Protein AF-A0A919AXB7-F1 (afdb_monomer)

Secondary structure (DSSP, 8-state):
--------S-HHHHHHHHHT-HHHHHHHHHHHHHHHHHHHHHHHHHHTT-HHHHHHHHHHHHHHHHHHHHTTS-HHHHHHHHHHHHHHHHHHGGGG-HHHHHHHHHHHHHHHHHHHHHHHHH-TT-TT-HHHHHT--GGG--HHHHHHHHHHHHHHHHHHHHHHHHHHHHHH-SSGGGTTT--------TTSS----PPPS------------

Nearest PDB structures (foldseek):
  7kyp-assembly4_N  TM=7.351E-01  e=3.161E-06  Streptococcus pneumoniae D39
  7kyo-assembly1_C-2  TM=7.121E-01  e=1.172E-04  Streptococcus pneumoniae D39
  4tx5-assembly1_B  TM=2.664E-01  e=8.560E+00  Homo sapiens
  6ch2-assembly2_E  TM=2.571E-01  e=8.560E+00  Salmonella enterica subsp. enterica serovar Typhimurium str. LT2

Mean predicted aligned error: 15.24 Å

Organism: NCBI:txid33904

pLDDT: mean 71.39, std 18.68, range [32.22, 93.56]

InterPro domains:
  IPR001626 ABC transporter, TroCD-like [PF00950] (20-183)
  IPR001626 ABC transporter, TroCD-like [PTHR30477] (16-183)
  IPR037294 ABC transporter, BtuC-like [SSF81345] (11-183)

Structure (mmCIF, N/CA/C/O backbone):
data_AF-A0A919AXB7-F1
#
_entry.id   AF-A0A919AXB7-F1
#
loop_
_atom_site.group_PDB
_atom_site.id
_atom_site.type_symbol
_atom_site.label_atom_id
_atom_site.label_alt_id
_atom_site.label_comp_id
_atom_site.label_asym_id
_atom_site.label_entity_id
_atom_site.label_seq_id
_atom_site.pdbx_PDB_ins_code
_atom_site.Cartn_x
_atom_site.Cartn_y
_atom_site.Cartn_z
_atom_site.occupancy
_atom_site.B_iso_or_equiv
_atom_site.auth_seq_id
_atom_site.auth_comp_id
_atom_site.auth_asym_id
_atom_site.auth_atom_id
_atom_site.pdbx_PDB_model_num
ATOM 1 N N . MET A 1 1 ? 15.383 4.170 -39.173 1.00 50.41 1 MET A N 1
ATOM 2 C CA . MET A 1 1 ? 14.297 4.962 -39.788 1.00 50.41 1 MET A CA 1
ATOM 3 C C . MET A 1 1 ? 14.432 6.374 -39.239 1.00 50.41 1 MET A C 1
ATOM 5 O O . MET A 1 1 ? 14.688 6.462 -38.042 1.00 50.41 1 MET A O 1
ATOM 9 N N . PRO A 1 2 ? 14.445 7.425 -40.076 1.00 50.22 2 PRO A N 1
ATOM 10 C CA . PRO A 1 2 ? 14.863 8.755 -39.647 1.00 50.22 2 PRO A CA 1
ATOM 11 C C . PRO A 1 2 ? 13.880 9.281 -38.600 1.00 50.22 2 PRO A C 1
ATOM 13 O O . PRO A 1 2 ? 12.673 9.177 -38.780 1.00 50.22 2 PRO A O 1
ATOM 16 N N . ALA A 1 3 ? 14.422 9.747 -37.479 1.00 50.94 3 ALA A N 1
ATOM 17 C CA . ALA A 1 3 ? 13.687 10.398 -36.408 1.00 50.94 3 ALA A CA 1
ATOM 18 C C . ALA A 1 3 ? 13.996 11.892 -36.487 1.00 50.94 3 ALA A C 1
ATOM 20 O O . ALA A 1 3 ? 14.794 12.424 -35.718 1.00 50.94 3 ALA A O 1
ATOM 21 N N . ASP A 1 4 ? 13.427 12.554 -37.482 1.00 57.94 4 ASP A N 1
ATOM 22 C CA . ASP A 1 4 ? 13.224 13.991 -37.451 1.00 57.94 4 ASP A CA 1
ATOM 23 C C . ASP A 1 4 ? 12.024 14.272 -36.528 1.00 57.94 4 ASP A C 1
ATOM 25 O O . ASP A 1 4 ? 10.915 13.820 -36.815 1.00 57.94 4 ASP A O 1
ATOM 29 N N . PRO A 1 5 ? 12.206 14.974 -35.393 1.00 60.84 5 PRO A N 1
ATOM 30 C CA . PRO A 1 5 ? 11.102 15.390 -34.542 1.00 60.84 5 PRO A CA 1
ATOM 31 C C . PRO A 1 5 ? 10.414 16.582 -35.211 1.00 60.84 5 PRO A C 1
ATOM 33 O O . PRO A 1 5 ? 10.565 17.728 -34.789 1.00 60.84 5 PRO A O 1
ATOM 36 N N . HIS A 1 6 ? 9.697 16.337 -36.305 1.00 65.06 6 HIS A N 1
ATOM 37 C CA . HIS A 1 6 ? 8.768 17.321 -36.828 1.00 65.06 6 HIS A CA 1
ATOM 38 C C . HIS A 1 6 ? 7.496 17.234 -35.982 1.00 65.06 6 HIS A C 1
ATOM 40 O O . HIS A 1 6 ? 6.901 16.171 -35.826 1.00 65.06 6 HIS A O 1
ATOM 46 N N . TRP A 1 7 ? 7.103 18.354 -35.379 1.00 62.84 7 TRP A N 1
ATOM 47 C CA . TRP A 1 7 ? 5.844 18.479 -34.652 1.00 62.84 7 TRP A CA 1
ATOM 48 C C . TRP A 1 7 ? 4.699 18.337 -35.660 1.00 62.84 7 TRP A C 1
ATOM 50 O O . TRP A 1 7 ? 4.265 19.305 -36.286 1.00 62.84 7 TRP A O 1
ATOM 60 N N . SER A 1 8 ? 4.291 17.094 -35.910 1.00 67.56 8 SER A N 1
ATOM 61 C CA . SER A 1 8 ? 3.188 16.777 -36.801 1.00 67.56 8 SER A CA 1
ATOM 62 C C . SER A 1 8 ? 1.885 17.014 -36.036 1.00 67.56 8 SER A C 1
ATOM 64 O O . SER A 1 8 ? 1.720 16.563 -34.908 1.00 67.56 8 SER A O 1
ATOM 66 N N . TRP A 1 9 ? 0.920 17.707 -36.638 1.00 70.44 9 TRP A N 1
ATOM 67 C CA . TRP A 1 9 ? -0.430 17.833 -36.068 1.00 70.44 9 TRP A CA 1
ATOM 68 C C . TRP A 1 9 ? -1.242 16.522 -36.166 1.00 70.44 9 TRP A C 1
ATOM 70 O O . TRP A 1 9 ? -2.430 16.494 -35.841 1.00 70.44 9 TRP A O 1
ATOM 80 N N . ASN A 1 10 ? -0.616 15.417 -36.590 1.00 75.25 10 ASN A N 1
ATOM 81 C CA . ASN A 1 10 ? -1.226 14.095 -36.655 1.00 75.25 10 ASN A CA 1
ATOM 82 C C . ASN A 1 10 ? -1.075 13.357 -35.320 1.00 75.25 10 ASN A C 1
ATOM 84 O O . ASN A 1 10 ? -0.341 12.378 -35.204 1.00 75.25 10 ASN A O 1
ATOM 88 N N . LEU A 1 11 ? -1.889 13.767 -34.342 1.00 76.50 11 LEU A N 1
ATOM 89 C CA . LEU A 1 11 ? -2.037 13.105 -33.036 1.00 76.50 1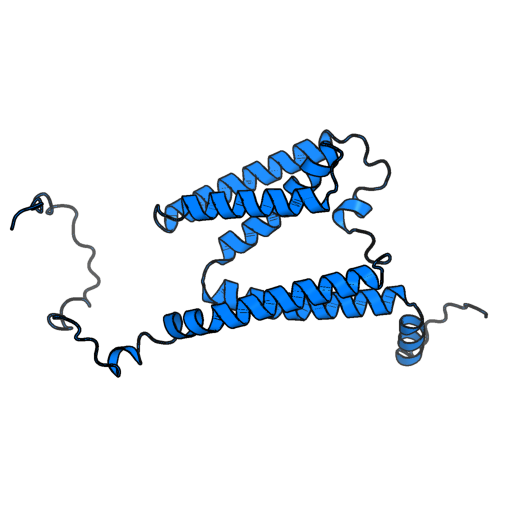1 LEU A CA 1
ATOM 90 C C . LEU A 1 11 ? -2.247 11.584 -33.148 1.00 76.50 11 LEU A C 1
ATOM 92 O O . LEU A 1 11 ? -1.861 10.835 -32.256 1.00 76.50 11 LEU A O 1
ATOM 96 N N . VAL A 1 12 ? -2.862 11.123 -34.241 1.00 79.69 12 VAL A N 1
ATOM 97 C CA . VAL A 1 12 ? -3.112 9.700 -34.504 1.00 79.69 12 VAL A CA 1
ATOM 98 C C . VAL A 1 12 ? -1.813 8.939 -34.786 1.00 79.69 12 VAL A C 1
ATOM 100 O O . VAL A 1 12 ? -1.628 7.850 -34.246 1.00 79.69 12 VAL A O 1
ATOM 103 N N . ALA A 1 13 ? -0.900 9.510 -35.578 1.00 76.12 13 ALA A N 1
ATOM 104 C CA . ALA A 1 13 ? 0.382 8.881 -35.894 1.00 76.12 13 ALA A CA 1
ATOM 105 C C . ALA A 1 13 ? 1.300 8.862 -34.662 1.00 76.12 13 ALA A C 1
ATOM 107 O O . ALA A 1 13 ? 1.888 7.824 -34.351 1.00 76.12 13 ALA A O 1
ATOM 108 N N . ASP A 1 14 ? 1.323 9.961 -33.900 1.00 76.19 14 ASP A N 1
ATOM 109 C CA . ASP A 1 14 ? 2.033 10.035 -32.619 1.00 76.19 14 ASP A CA 1
ATOM 110 C C . ASP A 1 14 ? 1.492 9.007 -31.610 1.00 76.19 14 ASP A C 1
ATOM 112 O O . ASP A 1 14 ? 2.274 8.293 -30.981 1.00 76.19 14 ASP A O 1
ATOM 116 N N . LEU A 1 15 ? 0.164 8.841 -31.506 1.00 78.88 15 LEU A N 1
ATOM 117 C CA . LEU A 1 15 ? -0.464 7.819 -30.653 1.00 78.88 15 LEU A CA 1
ATOM 118 C C . LEU A 1 15 ? -0.132 6.385 -31.090 1.00 78.88 15 LEU A C 1
ATOM 120 O O . LEU A 1 15 ? 0.104 5.525 -30.236 1.00 78.88 15 LEU A O 1
ATOM 124 N N . GLN A 1 16 ? -0.092 6.109 -32.395 1.00 79.81 16 GLN A N 1
ATOM 125 C CA . GLN A 1 16 ? 0.300 4.791 -32.908 1.00 79.81 16 GLN A CA 1
ATOM 126 C C . GLN A 1 16 ? 1.770 4.482 -32.611 1.00 79.81 16 GLN A C 1
ATOM 128 O O . GLN A 1 16 ? 2.096 3.366 -32.197 1.00 79.81 16 GLN A O 1
ATOM 133 N N . GLN A 1 17 ? 2.653 5.470 -32.757 1.00 76.50 17 GLN A N 1
ATOM 134 C CA . GLN A 1 17 ? 4.075 5.323 -32.451 1.00 76.50 17 GLN A CA 1
ATOM 135 C C . GLN A 1 17 ? 4.300 5.121 -30.947 1.00 76.50 17 GLN A C 1
ATOM 137 O O . GLN A 1 17 ? 5.071 4.256 -30.532 1.00 76.50 17 GLN A O 1
ATOM 142 N N . MET A 1 18 ? 3.528 5.827 -30.128 1.00 75.44 18 MET A N 1
ATOM 143 C CA . MET A 1 18 ? 3.436 5.649 -28.685 1.00 75.44 18 MET A CA 1
ATOM 144 C C . MET A 1 18 ? 2.994 4.229 -28.275 1.00 75.44 18 MET A C 1
ATOM 146 O O . MET A 1 18 ? 3.616 3.613 -27.407 1.00 75.44 18 MET A O 1
ATOM 150 N N . TRP A 1 19 ? 1.967 3.668 -28.919 1.00 76.94 19 TRP A N 1
ATOM 151 C CA . TRP A 1 19 ? 1.469 2.311 -28.639 1.00 76.94 19 TRP A CA 1
ATOM 152 C C . TRP A 1 19 ? 2.399 1.181 -29.101 1.00 76.94 19 TRP A C 1
ATOM 154 O O . TRP A 1 19 ? 2.240 0.046 -28.651 1.00 76.94 19 TRP A O 1
ATOM 164 N N . SER A 1 20 ? 3.389 1.468 -29.951 1.00 77.50 20 SER A N 1
ATOM 165 C CA . SER A 1 20 ? 4.382 0.472 -30.379 1.00 77.50 20 SER A CA 1
ATOM 166 C C . SER A 1 20 ? 5.342 0.049 -29.257 1.00 77.50 20 SER A C 1
ATOM 168 O O . SER A 1 20 ? 5.927 -1.035 -29.309 1.00 77.50 20 SER A O 1
ATOM 170 N N . TYR A 1 21 ? 5.477 0.871 -28.211 1.00 79.50 21 TYR A N 1
ATOM 171 C CA . TYR A 1 21 ? 6.363 0.598 -27.087 1.00 79.50 21 TYR A CA 1
ATOM 172 C C . TYR A 1 21 ? 5.693 -0.302 -26.029 1.00 79.50 21 TYR A C 1
ATOM 174 O O . TYR A 1 21 ? 4.736 0.118 -25.368 1.00 79.50 21 TYR A O 1
ATOM 182 N N . PRO A 1 22 ? 6.222 -1.516 -25.767 1.00 77.38 22 PRO A N 1
ATOM 183 C CA . PRO A 1 22 ? 5.580 -2.484 -24.873 1.00 77.38 22 PRO A CA 1
ATOM 184 C C . PRO A 1 22 ? 5.514 -2.013 -23.413 1.00 77.38 22 PRO A C 1
ATOM 186 O O . PRO A 1 22 ? 4.566 -2.348 -22.701 1.00 77.38 22 PRO A O 1
ATOM 189 N N . PHE A 1 23 ? 6.473 -1.195 -22.961 1.00 77.25 23 PHE A N 1
ATOM 190 C CA . PHE A 1 23 ? 6.429 -0.596 -21.624 1.00 77.25 23 PHE A CA 1
ATOM 191 C C . PHE A 1 23 ? 5.218 0.325 -21.452 1.00 77.25 23 PHE A C 1
ATOM 193 O O . PHE A 1 23 ? 4.617 0.362 -20.380 1.00 77.25 23 PHE A O 1
ATOM 200 N N . MET A 1 24 ? 4.820 1.036 -22.512 1.00 82.69 24 MET A N 1
ATOM 201 C CA . MET A 1 24 ? 3.744 2.014 -22.427 1.00 82.69 24 MET A CA 1
ATOM 202 C C . MET A 1 24 ? 2.377 1.342 -22.426 1.00 82.69 24 MET A C 1
ATOM 204 O O . MET A 1 24 ? 1.498 1.725 -21.656 1.00 82.69 24 MET A O 1
ATOM 208 N N . VAL A 1 25 ? 2.232 0.266 -23.202 1.00 83.94 25 VAL A N 1
ATOM 209 C CA . VAL A 1 25 ? 1.047 -0.599 -23.154 1.00 83.94 25 VAL A CA 1
ATOM 210 C C . VAL A 1 25 ? 0.894 -1.226 -21.765 1.00 83.94 25 VAL A C 1
ATOM 212 O O . VAL A 1 25 ? -0.202 -1.223 -21.202 1.00 83.94 25 VAL A O 1
ATOM 215 N N . ASN A 1 26 ? 1.983 -1.720 -21.169 1.00 84.75 26 ASN A N 1
ATOM 216 C CA . ASN A 1 26 ? 1.947 -2.291 -19.819 1.00 84.75 26 ASN A CA 1
ATOM 217 C C . ASN A 1 26 ? 1.582 -1.246 -18.758 1.00 84.75 26 ASN A C 1
ATOM 219 O O . ASN A 1 26 ? 0.741 -1.522 -17.901 1.00 84.75 26 ASN A O 1
ATOM 223 N N . ALA A 1 27 ? 2.153 -0.044 -18.845 1.00 84.44 27 ALA A N 1
ATOM 224 C CA . ALA A 1 27 ? 1.828 1.067 -17.959 1.00 84.44 27 ALA A CA 1
ATOM 225 C C . ALA A 1 27 ? 0.350 1.477 -18.066 1.00 84.44 27 ALA A C 1
ATOM 227 O O . ALA A 1 27 ? -0.316 1.651 -17.045 1.00 84.44 27 ALA A O 1
ATOM 228 N N . PHE A 1 28 ? -0.194 1.556 -19.285 1.00 86.44 28 PHE A N 1
ATOM 229 C CA . PHE A 1 28 ? -1.606 1.875 -19.504 1.00 86.44 28 PHE A CA 1
ATOM 230 C C . PHE A 1 28 ? -2.534 0.794 -18.932 1.00 86.44 28 PHE A C 1
ATOM 232 O O . PHE A 1 28 ? -3.507 1.110 -18.247 1.00 86.44 28 PHE A O 1
ATOM 239 N N . ARG A 1 29 ? -2.207 -0.491 -19.133 1.00 87.19 29 ARG A N 1
ATOM 240 C CA . ARG A 1 29 ? -2.969 -1.617 -18.557 1.00 87.19 29 ARG A CA 1
ATOM 241 C C . ARG A 1 29 ? -2.938 -1.598 -17.029 1.00 87.19 29 ARG A C 1
ATOM 243 O O . ARG A 1 29 ? -3.987 -1.731 -16.405 1.00 87.19 29 ARG A O 1
ATOM 250 N N . ALA A 1 30 ? -1.765 -1.400 -16.429 1.00 87.69 30 ALA A N 1
ATOM 251 C CA . ALA A 1 30 ? -1.627 -1.287 -14.979 1.00 87.69 30 ALA A CA 1
ATOM 252 C C . ALA A 1 30 ? -2.417 -0.087 -14.427 1.00 87.69 30 ALA A C 1
ATOM 254 O O . ALA A 1 30 ? -3.170 -0.236 -13.464 1.00 87.69 30 ALA A O 1
ATOM 255 N N . GLY A 1 31 ? -2.309 1.078 -15.072 1.00 88.12 31 GLY A N 1
ATOM 256 C CA . GLY A 1 31 ? -3.038 2.290 -14.696 1.00 88.12 31 GLY A CA 1
ATOM 257 C C . GLY A 1 31 ? -4.556 2.124 -14.773 1.00 88.12 31 GLY A C 1
ATOM 258 O O . GLY A 1 31 ? -5.254 2.508 -13.837 1.00 88.12 31 GLY A O 1
ATOM 259 N N . ALA A 1 32 ? -5.072 1.484 -15.827 1.00 90.69 32 ALA A N 1
ATOM 260 C CA . ALA A 1 32 ? -6.501 1.206 -15.969 1.00 90.69 32 ALA A CA 1
ATOM 261 C C . ALA A 1 32 ? -7.034 0.313 -14.834 1.00 90.69 32 ALA A C 1
ATOM 263 O O . ALA A 1 32 ? -8.087 0.600 -14.263 1.00 90.69 32 ALA A O 1
ATOM 264 N N . ILE A 1 33 ? -6.285 -0.729 -14.451 1.00 89.94 33 ILE A N 1
ATOM 265 C CA . ILE A 1 33 ? -6.646 -1.606 -13.324 1.00 89.94 33 ILE A CA 1
ATOM 266 C C . ILE A 1 33 ? -6.703 -0.798 -12.020 1.00 89.94 33 ILE A C 1
ATOM 268 O O . ILE A 1 33 ? -7.697 -0.858 -11.294 1.00 89.94 33 ILE A O 1
ATOM 272 N N . VAL A 1 34 ? -5.668 -0.004 -11.732 1.00 90.31 34 VAL A N 1
ATOM 273 C CA . VAL A 1 34 ? -5.597 0.819 -10.512 1.00 90.31 34 VAL A CA 1
ATOM 274 C C . VAL A 1 34 ? -6.692 1.892 -10.487 1.00 90.31 34 VAL A C 1
ATOM 276 O O . VAL A 1 34 ? -7.261 2.158 -9.427 1.00 90.31 34 VAL A O 1
ATOM 279 N N . ALA A 1 35 ? -7.049 2.474 -11.634 1.00 93.19 35 ALA A N 1
ATOM 280 C CA . ALA A 1 35 ? -8.135 3.446 -11.741 1.00 93.19 35 ALA A CA 1
ATOM 281 C C . ALA A 1 35 ? -9.489 2.828 -11.356 1.00 93.19 35 ALA A C 1
ATOM 283 O O . ALA A 1 35 ? -10.216 3.400 -10.546 1.00 93.19 35 ALA A O 1
ATOM 284 N N . VAL A 1 36 ? -9.797 1.624 -11.852 1.00 92.81 36 VAL A N 1
ATOM 285 C CA . VAL A 1 36 ? -11.040 0.916 -11.498 1.00 92.81 36 VAL A CA 1
ATOM 286 C C . VAL A 1 36 ? -11.061 0.551 -10.013 1.00 92.81 36 VAL A C 1
ATOM 288 O O . VAL A 1 36 ? -12.052 0.810 -9.327 1.00 92.81 36 VAL A O 1
ATOM 291 N N . VAL A 1 37 ? -9.964 -0.004 -9.488 1.00 91.25 37 VAL A N 1
ATOM 292 C CA . VAL A 1 37 ? -9.869 -0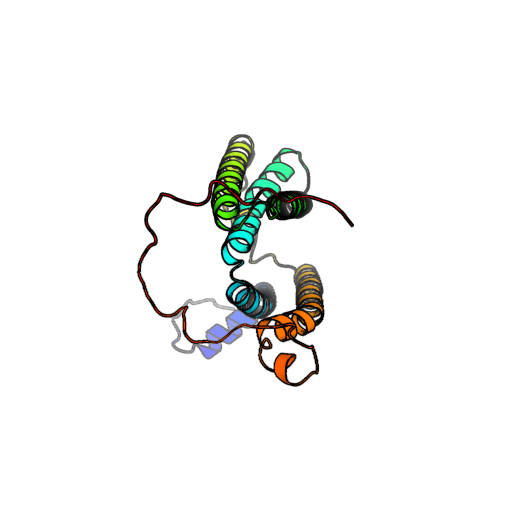.380 -8.068 1.00 91.25 37 VAL A CA 1
ATOM 293 C C . VAL A 1 37 ? -10.023 0.846 -7.165 1.00 91.25 37 VAL A C 1
ATOM 295 O O . VAL A 1 37 ? -10.810 0.817 -6.218 1.00 91.25 37 VAL A O 1
ATOM 298 N N . SER A 1 38 ? -9.321 1.941 -7.465 1.00 89.69 38 SER A N 1
ATOM 299 C CA . SER A 1 38 ? -9.366 3.160 -6.650 1.00 89.69 38 SER A CA 1
ATOM 300 C C . SER A 1 38 ? -10.726 3.861 -6.704 1.00 89.69 38 SER A C 1
ATOM 302 O O . SER A 1 38 ? -11.191 4.325 -5.663 1.00 89.69 38 SER A O 1
ATOM 304 N N . ALA A 1 39 ? -11.412 3.867 -7.854 1.00 91.50 39 ALA A N 1
ATOM 305 C CA . ALA A 1 39 ? -12.764 4.411 -7.975 1.00 91.50 39 ALA A CA 1
ATOM 306 C C . ALA A 1 39 ? -13.761 3.682 -7.057 1.00 91.50 39 ALA A C 1
ATOM 308 O O . ALA A 1 39 ? -14.503 4.320 -6.304 1.00 91.50 39 ALA A O 1
ATOM 309 N N . VAL A 1 40 ? -13.745 2.345 -7.066 1.00 89.31 40 VAL A N 1
ATOM 310 C CA . VAL A 1 40 ? -14.654 1.537 -6.239 1.00 89.31 40 VAL A CA 1
ATOM 311 C C . VAL A 1 40 ? -14.296 1.657 -4.757 1.00 89.31 40 VAL A C 1
ATOM 313 O O . VAL A 1 40 ? -15.168 1.937 -3.933 1.00 89.31 40 VAL A O 1
ATOM 316 N N . VAL A 1 41 ? -13.019 1.493 -4.397 1.00 88.00 41 VAL A N 1
ATOM 317 C CA . VAL A 1 41 ? -12.566 1.606 -3.000 1.00 88.00 41 VAL A CA 1
ATOM 318 C C . VAL A 1 41 ? -12.864 3.001 -2.445 1.00 88.00 41 VAL A C 1
ATOM 320 O O . VAL A 1 41 ? -13.404 3.115 -1.344 1.00 88.00 41 VAL A O 1
ATOM 323 N N . GLY A 1 42 ? -12.585 4.058 -3.211 1.00 87.31 42 GLY A N 1
ATOM 324 C CA . GLY A 1 42 ? -12.853 5.442 -2.823 1.00 87.31 42 GLY A CA 1
ATOM 325 C C . GLY A 1 42 ? -14.332 5.695 -2.531 1.00 87.31 42 GLY A C 1
ATOM 326 O O . GLY A 1 42 ? -14.660 6.256 -1.483 1.00 87.31 42 GLY A O 1
ATOM 327 N N . TRP A 1 43 ? -15.228 5.202 -3.391 1.00 86.38 43 TRP A N 1
ATOM 328 C CA . TRP A 1 43 ? -16.675 5.284 -3.172 1.00 86.38 43 TRP A CA 1
ATOM 329 C C . TRP A 1 43 ? -17.099 4.668 -1.826 1.00 86.38 43 TRP A C 1
ATOM 331 O O . TRP A 1 43 ? -17.802 5.304 -1.036 1.00 86.38 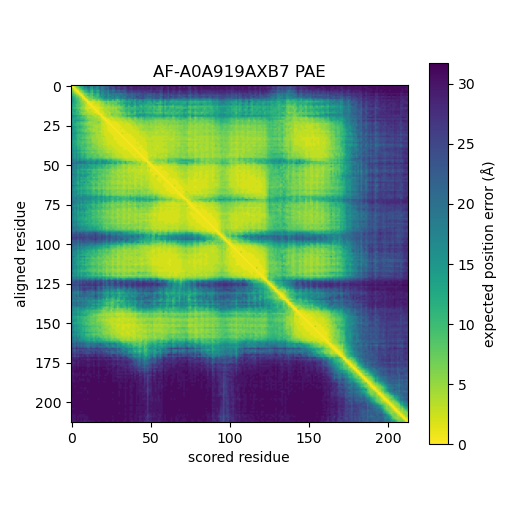43 TRP A O 1
ATOM 341 N N . PHE A 1 44 ? -16.611 3.465 -1.504 1.00 82.38 44 PHE A N 1
ATOM 342 C CA . PHE A 1 44 ? -16.918 2.800 -0.231 1.00 82.38 44 PHE A CA 1
ATOM 343 C C . PHE A 1 44 ? -16.320 3.509 0.992 1.00 82.38 44 PHE A C 1
ATOM 345 O O . PHE A 1 44 ? -16.973 3.589 2.039 1.00 82.38 44 PHE A O 1
ATOM 352 N N . VAL A 1 45 ? -15.093 4.026 0.882 1.00 82.94 45 VAL A N 1
ATOM 353 C CA . VAL A 1 45 ? -14.418 4.748 1.974 1.00 82.94 45 VAL A CA 1
ATOM 354 C C . VAL A 1 45 ? -15.189 6.018 2.349 1.00 82.94 45 VAL A C 1
ATOM 356 O O . VAL A 1 45 ? -15.360 6.300 3.542 1.00 82.94 45 VAL A O 1
ATOM 359 N N . VAL A 1 46 ? -15.706 6.747 1.353 1.00 84.00 46 VAL A N 1
ATOM 360 C CA . VAL A 1 46 ? -16.522 7.954 1.561 1.00 84.00 46 VAL A CA 1
ATOM 361 C C . VAL A 1 46 ? -17.850 7.612 2.236 1.00 84.00 46 VAL A C 1
ATOM 363 O O . VAL A 1 46 ? -18.185 8.224 3.253 1.00 84.00 46 VAL A O 1
ATOM 366 N N . LEU A 1 47 ? -18.570 6.595 1.745 1.00 78.62 47 LEU A N 1
ATOM 367 C CA . LEU A 1 47 ? -19.854 6.171 2.324 1.00 78.62 47 LEU A CA 1
ATOM 368 C C . LEU A 1 47 ? -19.746 5.800 3.810 1.00 78.62 47 LEU A C 1
ATOM 370 O O . LEU A 1 47 ? -20.660 6.069 4.587 1.00 78.62 47 LEU A O 1
ATOM 374 N N . ARG A 1 48 ? -18.620 5.213 4.227 1.00 72.38 48 ARG A N 1
ATOM 375 C CA . ARG A 1 48 ? -18.405 4.768 5.614 1.00 72.38 48 ARG A CA 1
ATOM 376 C C . ARG A 1 48 ? -17.885 5.844 6.560 1.00 72.38 48 ARG A C 1
ATOM 378 O O . ARG A 1 48 ? -17.727 5.554 7.743 1.00 72.38 48 ARG A O 1
ATOM 385 N N . ARG A 1 49 ? -17.583 7.053 6.070 1.00 76.06 49 ARG A N 1
ATOM 386 C CA . ARG A 1 49 ? -16.887 8.102 6.844 1.00 76.06 49 ARG A CA 1
ATOM 387 C C . ARG A 1 49 ? -15.568 7.615 7.476 1.00 76.06 49 ARG A C 1
ATOM 389 O O . ARG A 1 49 ? -15.142 8.130 8.501 1.00 76.06 49 ARG A O 1
ATOM 396 N N . GLN A 1 50 ? -14.905 6.635 6.853 1.00 77.62 50 GLN A N 1
ATOM 397 C CA . GLN A 1 50 ? -13.632 6.053 7.317 1.00 77.62 50 GLN A CA 1
ATOM 398 C C . GLN A 1 50 ? -12.423 6.622 6.550 1.00 77.62 50 GLN A C 1
ATOM 400 O O . GLN A 1 50 ? -11.370 5.992 6.468 1.00 77.62 50 GLN A O 1
ATOM 405 N N . THR A 1 51 ? -12.567 7.819 5.979 1.00 84.12 51 THR A N 1
ATOM 406 C CA . THR A 1 51 ? -11.543 8.485 5.158 1.00 84.12 51 THR A CA 1
ATOM 407 C C . THR A 1 51 ? -10.241 8.721 5.919 1.00 84.12 51 THR A C 1
ATOM 409 O O . THR A 1 51 ? -9.169 8.555 5.347 1.00 84.12 51 THR A O 1
ATOM 412 N N . PHE A 1 52 ? -10.322 9.027 7.218 1.00 83.25 52 PHE A N 1
ATOM 413 C CA . PHE A 1 52 ? -9.145 9.215 8.071 1.00 83.25 52 PHE A CA 1
ATOM 414 C C . PHE A 1 52 ? -8.294 7.947 8.171 1.00 83.25 52 PHE A C 1
ATOM 416 O O . PHE A 1 52 ? -7.094 8.001 7.935 1.00 83.25 52 PHE A O 1
ATOM 423 N N . ALA A 1 53 ? -8.911 6.797 8.453 1.00 83.75 53 ALA A N 1
ATOM 424 C CA . ALA A 1 53 ? -8.193 5.527 8.540 1.00 83.75 53 ALA A CA 1
ATOM 425 C C . ALA A 1 53 ? -7.596 5.103 7.186 1.00 83.75 53 ALA A C 1
ATOM 427 O O . ALA A 1 53 ? -6.517 4.526 7.139 1.00 83.75 53 ALA A O 1
ATOM 428 N N . ALA A 1 54 ? -8.271 5.410 6.074 1.00 86.88 54 ALA A N 1
ATOM 429 C CA . ALA A 1 54 ? -7.724 5.147 4.744 1.00 86.88 54 ALA A CA 1
ATOM 430 C C . ALA A 1 54 ? -6.477 6.005 4.459 1.00 86.88 54 ALA A C 1
ATOM 432 O O . ALA A 1 54 ? -5.463 5.479 4.006 1.00 86.88 54 ALA A O 1
ATOM 433 N N . HIS A 1 55 ? -6.526 7.301 4.786 1.00 89.56 55 HIS A N 1
ATOM 434 C CA . HIS A 1 55 ? -5.387 8.212 4.643 1.00 89.56 55 HIS A CA 1
ATOM 435 C C . HIS A 1 55 ? -4.169 7.736 5.447 1.00 89.56 55 HIS A C 1
ATOM 437 O O . HIS A 1 55 ? -3.036 7.765 4.961 1.00 89.56 55 HIS A O 1
ATOM 443 N N . THR A 1 56 ? -4.396 7.273 6.677 1.00 91.00 56 THR A N 1
ATOM 444 C CA . THR A 1 56 ? -3.302 6.888 7.574 1.00 91.00 56 THR A CA 1
ATOM 445 C C . THR A 1 56 ? -2.596 5.629 7.100 1.00 91.00 56 THR A C 1
ATOM 447 O O . THR A 1 56 ? -1.369 5.599 7.098 1.00 91.00 56 THR A O 1
ATOM 450 N N . VAL A 1 57 ? -3.326 4.624 6.611 1.00 89.94 57 VAL A N 1
ATOM 451 C CA . VAL A 1 57 ? -2.726 3.393 6.068 1.00 89.94 57 VAL A CA 1
ATOM 452 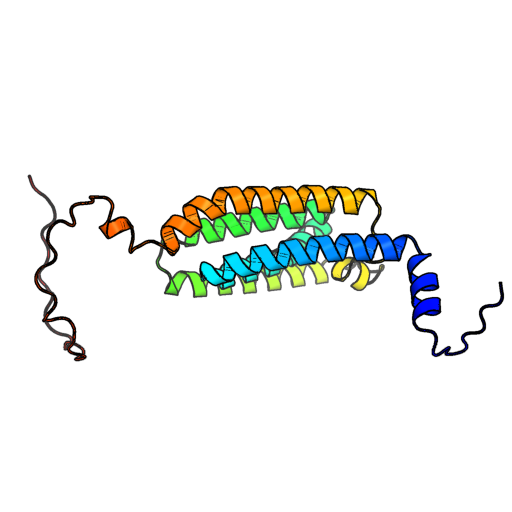C C . VAL A 1 57 ? -1.823 3.699 4.868 1.00 89.94 57 VAL A C 1
ATOM 454 O O . VAL A 1 57 ? -0.724 3.147 4.785 1.00 89.94 57 VAL A O 1
ATOM 457 N N . SER A 1 58 ? -2.225 4.619 3.984 1.00 90.00 58 SER A N 1
ATOM 458 C CA . SER A 1 58 ? -1.387 5.063 2.860 1.00 90.00 58 SER A CA 1
ATOM 459 C C . SER A 1 58 ? -0.114 5.772 3.327 1.00 90.00 58 SER A C 1
ATOM 461 O O . SER A 1 58 ? 0.968 5.493 2.813 1.00 90.00 58 SER A O 1
ATOM 463 N N . ALA A 1 59 ? -0.220 6.644 4.333 1.00 91.31 59 ALA A N 1
ATOM 464 C CA . ALA A 1 59 ? 0.933 7.341 4.902 1.00 91.31 59 ALA A CA 1
ATOM 465 C C . ALA A 1 59 ? 1.901 6.394 5.633 1.00 91.31 59 ALA A C 1
ATOM 467 O O . ALA A 1 59 ? 3.101 6.652 5.664 1.00 91.31 59 ALA A O 1
ATOM 468 N N . VAL A 1 60 ? 1.397 5.293 6.198 1.00 92.31 60 VAL A N 1
ATOM 469 C CA . VAL A 1 60 ? 2.188 4.287 6.923 1.00 92.31 60 VAL A CA 1
ATOM 470 C C . VAL A 1 60 ? 2.899 3.293 5.990 1.00 92.31 60 VAL A C 1
ATOM 472 O O . VAL A 1 60 ? 3.927 2.727 6.361 1.00 92.31 60 VAL A O 1
ATOM 475 N N . ALA A 1 61 ? 2.445 3.122 4.749 1.00 91.19 61 ALA A N 1
ATOM 476 C CA . ALA A 1 61 ? 3.129 2.252 3.789 1.00 91.19 61 ALA A CA 1
ATOM 477 C C . ALA A 1 61 ? 4.574 2.713 3.494 1.00 91.19 61 ALA A C 1
ATOM 479 O O . ALA A 1 61 ? 5.490 1.891 3.437 1.00 91.19 61 ALA A O 1
ATOM 480 N N . PHE A 1 62 ? 4.792 4.029 3.369 1.00 88.38 62 PHE A N 1
ATOM 481 C CA . PHE A 1 62 ? 6.109 4.629 3.119 1.00 88.38 62 PHE A CA 1
ATOM 482 C C . PHE A 1 62 ? 7.155 4.323 4.213 1.00 88.38 62 PHE A C 1
ATOM 484 O O . PHE A 1 62 ? 8.195 3.749 3.881 1.00 88.38 62 PHE A O 1
ATOM 491 N N . PRO A 1 63 ? 6.923 4.632 5.508 1.00 91.00 63 PRO A N 1
ATOM 492 C CA . PRO A 1 63 ? 7.869 4.303 6.570 1.00 91.00 63 PRO A CA 1
ATOM 493 C C . PRO A 1 63 ? 8.113 2.796 6.704 1.00 91.00 63 PRO A C 1
ATOM 495 O O . PRO A 1 63 ? 9.217 2.400 7.067 1.00 91.00 63 PRO A O 1
ATOM 498 N N . GLY A 1 64 ? 7.130 1.952 6.368 1.00 90.31 64 GLY A N 1
ATOM 499 C CA . GLY A 1 64 ? 7.286 0.492 6.364 1.00 90.31 64 GLY A CA 1
ATOM 500 C C . GLY A 1 64 ? 8.223 -0.005 5.275 1.00 90.31 64 GLY A C 1
ATOM 501 O O . GLY A 1 64 ? 9.100 -0.828 5.540 1.00 90.31 64 GLY A O 1
ATOM 502 N N . ALA A 1 65 ? 8.089 0.539 4.065 1.00 88.12 65 ALA A N 1
ATOM 503 C CA . ALA A 1 65 ? 9.024 0.268 2.980 1.00 88.12 65 ALA A CA 1
ATOM 504 C C . ALA A 1 65 ? 10.439 0.766 3.326 1.00 88.12 65 ALA A C 1
ATOM 506 O O . ALA A 1 65 ? 11.400 0.010 3.190 1.00 88.12 65 ALA A O 1
ATOM 507 N N . ALA A 1 66 ? 10.563 1.998 3.836 1.00 86.25 66 ALA A N 1
ATOM 508 C CA . ALA A 1 66 ? 11.846 2.580 4.236 1.00 86.25 66 ALA A CA 1
ATOM 509 C C . ALA A 1 66 ? 12.532 1.773 5.355 1.00 86.25 66 ALA A C 1
ATOM 511 O O . ALA A 1 66 ? 13.727 1.489 5.273 1.00 86.25 66 ALA A O 1
ATOM 512 N N . GLY A 1 67 ? 11.774 1.349 6.371 1.00 87.75 67 GLY A N 1
ATOM 513 C CA . GLY A 1 67 ? 12.282 0.532 7.474 1.00 87.75 67 GLY A CA 1
ATOM 514 C C . GLY A 1 67 ? 12.747 -0.857 7.032 1.00 87.75 67 GLY A C 1
ATOM 515 O O . GLY A 1 67 ? 13.790 -1.324 7.483 1.00 87.75 67 GLY A O 1
ATOM 516 N N . ALA A 1 68 ? 12.035 -1.511 6.110 1.00 87.62 68 ALA A N 1
ATOM 517 C CA . ALA A 1 68 ? 12.464 -2.816 5.602 1.00 87.62 68 ALA A CA 1
ATOM 518 C C . ALA A 1 68 ? 13.728 -2.739 4.748 1.00 87.62 68 ALA A C 1
ATOM 520 O O . ALA A 1 68 ? 14.610 -3.581 4.905 1.00 87.62 68 ALA A O 1
ATOM 521 N N . VAL A 1 69 ? 13.851 -1.710 3.905 1.00 83.56 69 VAL A N 1
ATOM 522 C CA . VAL A 1 69 ? 15.066 -1.485 3.110 1.00 83.56 69 VAL A CA 1
ATOM 523 C C . VAL A 1 69 ? 16.276 -1.242 4.018 1.00 83.56 69 VAL A C 1
ATOM 525 O O . VAL A 1 69 ? 17.353 -1.777 3.756 1.00 83.56 69 VAL A O 1
ATOM 528 N N . LEU A 1 70 ? 16.090 -0.520 5.129 1.00 83.00 70 LEU A N 1
ATOM 529 C CA . LEU A 1 70 ? 17.130 -0.324 6.143 1.00 83.00 70 LEU A CA 1
ATOM 530 C C . LEU A 1 70 ? 17.581 -1.641 6.797 1.00 83.00 70 LEU A C 1
ATOM 532 O O . LEU A 1 70 ? 18.770 -1.817 7.046 1.00 83.00 70 LEU A O 1
ATOM 536 N N . LEU A 1 71 ? 16.658 -2.578 7.025 1.00 83.19 71 LEU A N 1
ATOM 537 C CA . LEU A 1 71 ? 16.952 -3.917 7.553 1.00 83.19 71 LEU A CA 1
ATOM 538 C C . LEU A 1 71 ? 17.539 -4.877 6.498 1.00 83.19 71 LEU A C 1
ATOM 540 O O . LEU A 1 71 ? 17.823 -6.029 6.817 1.00 83.19 71 LEU A O 1
ATOM 544 N N . GLY A 1 72 ? 17.700 -4.439 5.244 1.00 79.12 72 GLY A N 1
ATOM 545 C CA . GLY A 1 72 ? 18.129 -5.291 4.130 1.00 79.12 72 GLY A CA 1
ATOM 546 C C . GLY A 1 72 ? 17.049 -6.261 3.634 1.00 79.12 72 GLY A C 1
ATOM 547 O O . GLY A 1 72 ? 17.338 -7.152 2.838 1.00 79.12 72 GLY A O 1
ATOM 548 N N . ALA A 1 73 ? 15.803 -6.097 4.085 1.00 79.56 73 ALA A N 1
ATOM 549 C CA . ALA A 1 73 ? 14.654 -6.845 3.598 1.00 79.56 73 ALA A CA 1
ATOM 550 C C . ALA A 1 73 ? 14.047 -6.173 2.353 1.00 79.56 73 ALA A C 1
ATOM 552 O O . ALA A 1 73 ? 14.246 -4.988 2.083 1.00 79.56 73 ALA A O 1
ATOM 553 N N . GLY A 1 74 ? 13.264 -6.932 1.584 1.00 79.81 74 GLY A N 1
ATOM 554 C CA . GLY A 1 74 ? 12.544 -6.377 0.441 1.00 79.81 74 GLY A CA 1
ATOM 555 C C . GLY A 1 74 ? 11.558 -5.288 0.877 1.00 79.81 74 GLY A C 1
ATOM 556 O O . GLY A 1 74 ? 10.769 -5.491 1.798 1.00 79.81 74 GLY A O 1
ATOM 557 N N . ALA A 1 75 ? 11.527 -4.159 0.160 1.00 80.00 75 ALA A N 1
ATOM 558 C CA . ALA A 1 75 ? 10.550 -3.089 0.402 1.00 80.00 75 ALA A CA 1
ATOM 559 C C . ALA A 1 75 ? 9.105 -3.622 0.415 1.00 80.00 75 ALA A C 1
ATOM 561 O O . ALA A 1 75 ? 8.254 -3.114 1.145 1.00 80.00 75 ALA A O 1
ATOM 562 N N . VAL A 1 76 ? 8.864 -4.687 -0.365 1.00 82.50 76 VAL A N 1
ATOM 563 C CA . VAL A 1 76 ? 7.555 -5.310 -0.521 1.00 82.50 76 VAL A CA 1
ATOM 564 C C . VAL A 1 76 ? 7.013 -5.910 0.773 1.00 82.50 76 VAL A C 1
ATOM 566 O O . VAL A 1 76 ? 5.868 -5.673 1.153 1.00 82.50 76 VAL A O 1
ATOM 569 N N . SER A 1 77 ? 7.846 -6.670 1.479 1.00 84.31 77 SER A N 1
ATOM 570 C CA . SER A 1 77 ? 7.444 -7.280 2.746 1.00 84.31 77 SER A CA 1
ATOM 571 C C . SER A 1 77 ? 7.304 -6.234 3.851 1.00 84.31 77 SER A C 1
ATOM 573 O O . SER A 1 77 ? 6.399 -6.340 4.680 1.00 84.31 77 SER A O 1
ATOM 575 N N . GLY A 1 78 ? 8.143 -5.195 3.831 1.00 86.75 78 GLY A N 1
ATOM 576 C CA . GLY A 1 78 ? 8.090 -4.075 4.768 1.00 86.75 78 GLY A CA 1
ATOM 577 C C . GLY A 1 78 ? 6.777 -3.321 4.762 1.00 86.75 78 GLY A C 1
ATOM 578 O O . GLY A 1 78 ? 6.166 -3.133 5.817 1.00 86.75 78 GLY A O 1
ATOM 579 N N . TYR A 1 79 ? 6.319 -2.921 3.572 1.00 88.31 79 TYR A N 1
ATOM 580 C CA . TYR A 1 79 ? 5.068 -2.179 3.462 1.00 88.31 79 TYR A CA 1
ATOM 581 C C . TYR A 1 79 ? 3.880 -3.022 3.939 1.00 88.31 79 TYR A C 1
ATOM 583 O O . TYR A 1 79 ? 3.073 -2.528 4.722 1.00 88.31 79 TYR A O 1
ATOM 591 N N . PHE A 1 80 ? 3.785 -4.300 3.544 1.00 89.31 80 PHE A N 1
ATOM 592 C CA . PHE A 1 80 ? 2.653 -5.145 3.933 1.00 89.31 80 PHE A CA 1
ATOM 593 C C . PHE A 1 80 ? 2.637 -5.392 5.436 1.00 89.31 80 PHE A C 1
ATOM 595 O O . PHE A 1 80 ? 1.595 -5.243 6.072 1.00 89.31 80 PHE A O 1
ATOM 602 N N . THR A 1 81 ? 3.795 -5.726 6.008 1.00 90.94 81 THR A N 1
ATOM 603 C CA . THR A 1 81 ? 3.914 -6.022 7.438 1.00 90.94 81 THR A CA 1
ATOM 604 C C . THR A 1 81 ? 3.547 -4.797 8.268 1.00 90.94 81 THR A C 1
ATOM 606 O O . THR A 1 81 ? 2.724 -4.902 9.178 1.00 90.94 81 THR A O 1
ATOM 609 N N . LEU A 1 82 ? 4.071 -3.614 7.920 1.00 90.75 82 LEU A N 1
ATOM 610 C CA . LEU A 1 82 ? 3.750 -2.400 8.667 1.00 90.75 82 LEU A CA 1
ATOM 611 C C . LEU A 1 82 ? 2.295 -1.955 8.458 1.00 90.75 82 LEU A C 1
ATOM 613 O O . LEU A 1 82 ? 1.662 -1.525 9.418 1.00 90.75 82 LEU A O 1
ATOM 617 N N . CYS A 1 83 ? 1.729 -2.107 7.255 1.00 90.69 83 CYS A N 1
ATOM 618 C CA . CYS A 1 83 ? 0.309 -1.830 7.017 1.00 90.69 83 CYS A CA 1
ATOM 619 C C . CYS A 1 83 ? -0.604 -2.739 7.851 1.00 90.69 83 CYS A C 1
ATOM 62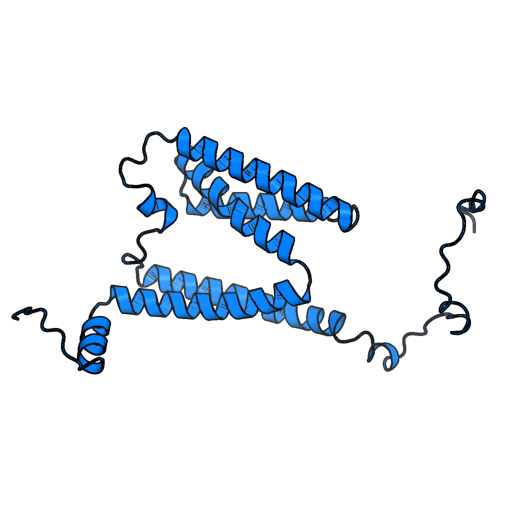1 O O . CYS A 1 83 ? -1.584 -2.249 8.407 1.00 90.69 83 CYS A O 1
ATOM 623 N N . ILE A 1 84 ? -0.288 -4.033 7.975 1.00 91.19 84 ILE A N 1
ATOM 624 C CA . ILE A 1 84 ? -1.058 -4.968 8.811 1.00 91.19 84 ILE A CA 1
ATOM 625 C C . ILE A 1 84 ? -0.947 -4.572 10.286 1.00 91.19 84 ILE A C 1
ATOM 627 O O . ILE A 1 84 ? -1.967 -4.462 10.963 1.00 91.19 84 ILE A O 1
ATOM 631 N N . ILE A 1 85 ? 0.266 -4.290 10.774 1.00 90.94 85 ILE A N 1
ATOM 632 C CA . ILE A 1 85 ? 0.489 -3.843 12.158 1.00 90.94 85 ILE A CA 1
ATOM 633 C C . ILE A 1 85 ? -0.291 -2.553 12.438 1.00 90.94 85 ILE A C 1
ATOM 635 O O . ILE A 1 85 ? -1.007 -2.465 13.432 1.00 90.94 85 ILE A O 1
ATOM 639 N N . ALA A 1 86 ? -0.212 -1.567 11.546 1.00 87.81 86 ALA A N 1
ATOM 640 C CA . ALA A 1 86 ? -0.928 -0.308 11.701 1.00 87.81 86 ALA A CA 1
ATOM 641 C C . ALA A 1 86 ? -2.447 -0.493 11.646 1.00 87.81 86 ALA A C 1
ATOM 643 O O . ALA A 1 86 ? -3.157 0.098 12.455 1.00 87.81 86 ALA A O 1
ATOM 644 N N . ALA A 1 87 ? -2.955 -1.347 10.755 1.00 86.88 87 ALA A N 1
ATOM 645 C CA . ALA A 1 87 ? -4.374 -1.679 10.706 1.00 86.88 87 ALA A CA 1
ATOM 646 C C . ALA A 1 87 ? -4.853 -2.338 12.010 1.00 86.88 87 ALA A C 1
ATOM 648 O O . ALA A 1 87 ? -5.931 -1.993 12.490 1.00 86.88 87 ALA A O 1
ATOM 649 N N . LEU A 1 88 ? -4.051 -3.224 12.611 1.00 87.50 88 LEU A N 1
ATOM 650 C CA . LEU A 1 88 ? -4.354 -3.847 13.904 1.00 87.50 88 LEU A CA 1
ATOM 651 C C . LEU A 1 88 ? -4.342 -2.832 15.052 1.00 87.50 88 LEU A C 1
ATOM 653 O O . LEU A 1 88 ? -5.267 -2.830 15.861 1.00 87.50 88 LEU A O 1
ATOM 657 N N . ILE A 1 89 ? -3.353 -1.935 15.095 1.00 85.94 89 ILE A N 1
ATOM 658 C CA . ILE A 1 89 ? -3.294 -0.852 16.091 1.00 85.94 89 ILE A CA 1
ATOM 659 C C . ILE A 1 89 ? -4.533 0.043 15.965 1.00 85.94 89 ILE A C 1
ATOM 661 O O . ILE A 1 89 ? -5.212 0.306 16.954 1.00 85.94 89 ILE A O 1
ATOM 665 N N . LEU A 1 90 ? -4.878 0.468 14.747 1.00 83.44 90 LEU A N 1
ATOM 666 C CA . LEU A 1 90 ? -6.062 1.296 14.503 1.00 83.44 90 LEU A CA 1
ATOM 667 C C . LEU A 1 90 ? -7.369 0.557 14.817 1.00 83.44 90 LEU A C 1
ATOM 669 O O . LEU A 1 90 ? -8.327 1.184 15.265 1.00 83.44 90 LEU A O 1
ATOM 673 N N . ALA A 1 91 ? -7.426 -0.758 14.595 1.00 83.38 91 ALA A N 1
ATOM 674 C CA . ALA A 1 91 ? -8.577 -1.578 14.959 1.00 83.38 91 ALA A CA 1
ATOM 675 C C . ALA A 1 91 ? -8.733 -1.699 16.482 1.00 83.38 91 ALA A C 1
ATOM 677 O O . ALA A 1 91 ? -9.847 -1.558 16.977 1.00 83.38 91 ALA A O 1
ATOM 678 N N . ALA A 1 92 ? -7.636 -1.890 17.220 1.00 82.12 92 ALA A N 1
ATOM 679 C CA . ALA A 1 92 ? -7.650 -1.959 18.681 1.00 82.12 92 ALA A CA 1
ATOM 680 C C . ALA A 1 92 ? -8.026 -0.614 19.327 1.00 82.12 92 ALA A C 1
ATOM 682 O O . ALA A 1 92 ? -8.729 -0.582 20.331 1.00 82.12 92 ALA A O 1
ATOM 683 N N . LEU A 1 93 ? -7.606 0.503 18.728 1.00 75.56 93 LEU A N 1
ATOM 684 C CA . LEU A 1 93 ? -7.917 1.848 19.221 1.00 75.56 93 LEU A CA 1
ATOM 685 C C . LEU A 1 93 ? -9.357 2.298 18.926 1.00 75.56 93 LEU A C 1
ATOM 687 O O . LEU A 1 93 ? -9.784 3.314 19.462 1.00 75.56 93 LEU A O 1
ATOM 691 N N . ARG A 1 94 ? -10.118 1.589 18.081 1.00 68.44 94 ARG A N 1
ATOM 692 C CA . ARG A 1 94 ? -11.470 2.022 17.679 1.00 68.44 94 ARG A CA 1
ATOM 693 C C . ARG A 1 94 ? -12.530 1.920 18.781 1.00 68.44 94 ARG A C 1
ATOM 695 O O . ARG A 1 94 ? -13.586 2.525 18.618 1.00 68.44 94 ARG A O 1
ATOM 702 N N . ASP A 1 95 ? -12.261 1.224 19.882 1.00 65.69 95 ASP A N 1
ATOM 703 C CA . ASP A 1 95 ? -13.259 0.941 20.926 1.00 65.69 95 ASP A CA 1
ATOM 704 C C . ASP A 1 95 ? -13.582 2.154 21.834 1.00 65.69 95 ASP A C 1
ATOM 706 O O . ASP A 1 95 ? -14.581 2.164 22.548 1.00 65.69 95 ASP A O 1
ATOM 710 N N . THR A 1 96 ? -12.788 3.233 21.773 1.00 59.50 96 THR A N 1
ATOM 711 C CA . THR A 1 96 ? -12.835 4.336 22.762 1.00 59.50 96 THR A CA 1
ATOM 712 C C . THR A 1 96 ? -13.664 5.569 22.343 1.00 59.50 96 THR A C 1
ATOM 714 O O . THR A 1 96 ? -13.668 6.592 23.019 1.00 59.50 96 THR A O 1
ATOM 717 N N . GLY A 1 97 ? -14.455 5.491 21.269 1.00 62.94 97 GLY A N 1
ATOM 718 C CA . GLY A 1 97 ? -15.330 6.585 20.815 1.00 62.94 97 GLY A CA 1
ATOM 719 C C . GLY A 1 97 ? -14.720 7.521 19.755 1.00 62.94 97 GLY A C 1
ATOM 720 O O . GLY A 1 97 ? -13.543 7.874 19.764 1.00 62.94 97 GLY A O 1
ATOM 721 N N . ASP A 1 98 ? -15.556 7.956 18.807 1.00 65.00 98 ASP A N 1
ATOM 722 C CA . ASP A 1 98 ? -15.135 8.489 17.495 1.00 65.00 98 ASP A CA 1
ATOM 723 C C . ASP A 1 98 ? -14.203 9.719 17.518 1.00 65.00 98 ASP A C 1
ATOM 725 O O . ASP A 1 98 ? -13.376 9.904 16.614 1.00 65.00 98 ASP A O 1
ATOM 729 N N . ARG A 1 99 ? -14.331 10.596 18.525 1.00 64.00 99 ARG A N 1
ATOM 730 C CA . ARG A 1 99 ? -13.600 11.877 18.573 1.00 64.00 99 ARG A CA 1
ATOM 731 C C . ARG A 1 99 ? -12.147 11.702 19.019 1.00 64.00 99 ARG A C 1
ATOM 733 O O . ARG A 1 99 ? -11.267 12.321 18.423 1.00 64.00 99 ARG A O 1
ATOM 740 N N . GLU A 1 100 ? -11.898 10.868 20.026 1.00 72.12 100 GLU A N 1
ATOM 741 C CA . GLU A 1 100 ? -10.546 10.594 20.539 1.00 72.12 100 GLU A CA 1
ATOM 742 C C . GLU A 1 100 ? -9.751 9.732 19.553 1.00 72.12 100 GLU A C 1
ATOM 744 O O . GLU A 1 100 ? -8.576 10.001 19.290 1.00 72.12 100 GLU A O 1
ATOM 749 N N . ASN A 1 101 ? -10.428 8.799 18.882 1.00 76.94 101 ASN A N 1
ATOM 750 C CA . ASN A 1 101 ? -9.826 7.906 17.894 1.00 76.94 101 ASN A CA 1
ATOM 751 C C . ASN A 1 101 ? -9.182 8.663 16.721 1.00 76.94 101 ASN A C 1
ATOM 753 O O . ASN A 1 101 ? -8.123 8.268 16.232 1.00 76.94 101 ASN A O 1
ATOM 757 N N . SER A 1 102 ? -9.784 9.774 16.283 1.00 81.44 102 SER A N 1
ATOM 758 C CA . SER A 1 102 ? -9.253 10.590 15.180 1.00 81.44 102 SER A CA 1
ATOM 759 C C . SER A 1 102 ? -7.956 11.314 15.563 1.00 81.44 102 SER A C 1
ATOM 761 O O . SER A 1 102 ? -7.038 11.411 14.748 1.00 81.44 102 SER A O 1
ATOM 763 N N . ALA A 1 103 ? -7.855 11.788 16.810 1.00 86.44 103 ALA A N 1
ATOM 764 C CA . ALA A 1 103 ? -6.656 12.452 17.317 1.00 86.44 103 ALA A CA 1
ATOM 765 C C . ALA A 1 103 ? -5.501 11.457 17.502 1.00 86.44 103 ALA A C 1
ATOM 767 O O . ALA A 1 103 ? -4.394 11.716 17.030 1.00 86.44 103 ALA A O 1
ATOM 768 N N . LEU A 1 104 ? -5.776 10.294 18.103 1.00 85.69 104 LEU A N 1
ATOM 769 C CA . LEU A 1 104 ? -4.792 9.219 18.285 1.00 85.69 104 LEU A CA 1
ATOM 770 C C . LEU A 1 104 ? -4.273 8.685 16.944 1.00 85.69 104 LEU A C 1
ATOM 772 O O . LEU A 1 104 ? -3.079 8.489 16.749 1.00 85.69 104 LEU A O 1
ATOM 776 N N . THR A 1 105 ? -5.170 8.499 15.980 1.00 87.25 105 THR A N 1
ATOM 777 C CA . THR A 1 105 ? -4.804 8.050 14.633 1.00 87.25 105 THR A CA 1
ATOM 778 C C . THR A 1 105 ? -3.874 9.055 13.937 1.00 87.25 105 THR A C 1
ATOM 780 O O . THR A 1 105 ? -2.911 8.659 13.278 1.00 87.25 105 THR A O 1
ATOM 783 N N . GLY A 1 106 ? -4.117 10.359 14.116 1.00 90.06 106 GLY A N 1
AT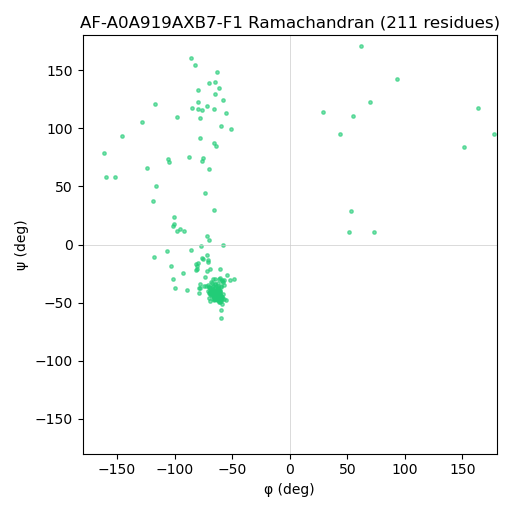OM 784 C CA . GLY A 1 106 ? -3.263 11.420 13.580 1.00 90.06 106 GLY A CA 1
ATOM 785 C C . GLY A 1 106 ? -1.876 11.479 14.229 1.00 90.06 106 GLY A C 1
ATOM 786 O O . GLY A 1 106 ? -0.882 11.637 13.518 1.00 90.06 106 GLY A O 1
ATOM 787 N N . THR A 1 107 ? -1.779 11.306 15.552 1.00 90.31 107 THR A N 1
ATOM 788 C CA . THR A 1 107 ? -0.480 11.294 16.253 1.00 90.31 107 THR A CA 1
ATOM 789 C C . THR A 1 107 ? 0.356 10.075 15.874 1.00 90.31 107 THR A C 1
ATOM 791 O O . THR A 1 107 ? 1.549 10.220 15.608 1.00 90.31 107 THR A O 1
ATOM 794 N N . VAL A 1 108 ? -0.270 8.899 15.754 1.00 89.75 108 VAL A N 1
ATOM 795 C CA . VAL A 1 108 ? 0.379 7.677 15.250 1.00 89.75 108 VAL A CA 1
ATOM 796 C C . VAL A 1 108 ? 0.894 7.897 13.826 1.00 89.75 108 VAL A C 1
ATOM 798 O O . VAL A 1 108 ? 2.055 7.607 13.543 1.00 89.75 108 VAL A O 1
ATOM 801 N N . GLN A 1 109 ? 0.086 8.481 12.936 1.00 92.69 109 GLN A N 1
ATOM 802 C CA . GLN A 1 109 ? 0.515 8.777 11.566 1.00 92.69 109 GLN A CA 1
ATOM 803 C C . GLN A 1 109 ? 1.729 9.722 11.525 1.00 92.69 109 GLN A C 1
ATOM 805 O O . GLN A 1 109 ? 2.681 9.465 10.787 1.00 92.69 109 GLN A O 1
ATOM 810 N N . ALA A 1 110 ? 1.709 10.802 12.311 1.00 93.38 110 ALA A N 1
ATOM 811 C CA . ALA A 1 110 ? 2.814 11.758 12.372 1.00 93.38 110 ALA A CA 1
ATOM 812 C C . ALA A 1 110 ? 4.104 11.106 12.898 1.00 93.38 110 ALA A C 1
ATOM 814 O O . ALA A 1 110 ? 5.176 11.310 12.326 1.00 93.38 110 ALA A O 1
ATOM 815 N N . PHE A 1 111 ? 3.994 10.272 13.938 1.00 93.56 111 PHE A N 1
ATOM 816 C CA . PHE A 1 111 ? 5.123 9.526 14.490 1.00 93.56 111 PHE A CA 1
ATOM 817 C C . PHE A 1 111 ? 5.731 8.563 13.462 1.00 93.56 111 PHE A C 1
ATOM 819 O O . PHE A 1 111 ? 6.948 8.543 13.278 1.00 93.56 111 PHE A O 1
ATOM 826 N N . LEU A 1 112 ? 4.895 7.807 12.742 1.00 92.69 112 LEU A N 1
ATOM 827 C CA . LEU A 1 112 ? 5.372 6.853 11.740 1.00 92.69 112 LEU A CA 1
ATOM 828 C C . LEU A 1 112 ? 6.041 7.559 10.557 1.00 92.69 112 LEU A C 1
ATOM 830 O O . LEU A 1 112 ? 7.081 7.095 10.098 1.00 92.69 112 LEU A O 1
ATOM 834 N N . LEU A 1 113 ? 5.514 8.696 10.097 1.00 92.19 113 LEU A N 1
ATOM 835 C CA . LEU A 1 113 ? 6.160 9.484 9.042 1.00 92.19 113 LEU A CA 1
ATOM 836 C C . LEU A 1 113 ? 7.521 10.038 9.482 1.00 92.19 113 LEU A C 1
ATOM 838 O O . LEU A 1 113 ? 8.488 9.938 8.725 1.00 92.19 113 LEU A O 1
ATOM 842 N N . ALA A 1 114 ? 7.621 10.561 10.708 1.00 93.50 114 ALA A N 1
ATOM 843 C CA . ALA A 1 114 ? 8.898 11.007 11.266 1.00 93.50 114 ALA A CA 1
ATOM 844 C C . ALA A 1 114 ? 9.910 9.850 11.351 1.00 93.50 114 ALA A C 1
ATOM 846 O O . ALA A 1 114 ? 11.072 10.006 10.975 1.00 93.50 114 ALA A O 1
ATOM 847 N N . CYS A 1 115 ? 9.453 8.667 11.769 1.00 91.62 115 CYS A N 1
ATOM 848 C CA . CYS A 1 115 ? 10.258 7.450 11.820 1.00 91.62 115 CYS A CA 1
ATOM 849 C C . CYS A 1 115 ? 10.730 7.000 10.420 1.00 91.62 115 CYS A C 1
ATOM 851 O O . CYS A 1 115 ? 11.906 6.695 10.232 1.00 91.62 115 CYS A O 1
ATOM 853 N N . GLY A 1 116 ? 9.864 7.049 9.402 1.00 89.25 116 GLY A N 1
ATOM 854 C CA . GLY A 1 116 ? 10.241 6.739 8.016 1.00 89.25 116 GLY A CA 1
ATOM 855 C C . GLY A 1 116 ? 11.265 7.701 7.429 1.00 89.25 116 GLY A C 1
ATOM 856 O O . GLY A 1 116 ? 12.202 7.275 6.751 1.00 89.25 116 GLY A O 1
ATOM 857 N N . TYR A 1 117 ? 11.118 8.997 7.714 1.00 87.62 117 TYR A N 1
ATOM 858 C CA . TYR A 1 117 ? 12.109 9.993 7.314 1.00 87.62 117 TYR A CA 1
ATOM 859 C C . TYR A 1 117 ? 13.460 9.733 7.994 1.00 87.62 117 TYR A C 1
ATOM 861 O O . TYR A 1 117 ? 14.491 9.741 7.324 1.00 87.62 117 TYR A O 1
ATOM 869 N N . LEU A 1 118 ? 13.456 9.401 9.291 1.00 89.94 118 LEU A N 1
ATOM 870 C CA . LEU A 1 118 ? 14.662 9.002 10.019 1.00 89.94 118 LEU A CA 1
ATOM 871 C C . LEU A 1 118 ? 15.349 7.789 9.371 1.00 89.94 118 LEU A C 1
ATOM 873 O O . LEU A 1 118 ? 16.558 7.828 9.146 1.00 89.94 118 LEU A O 1
ATOM 877 N N . PHE A 1 119 ? 14.596 6.742 9.016 1.00 87.06 119 PHE A N 1
ATOM 878 C CA . PHE A 1 119 ? 15.146 5.571 8.322 1.00 87.06 119 PHE A CA 1
ATOM 879 C C . PHE A 1 119 ? 15.735 5.922 6.958 1.00 87.06 119 PHE A C 1
ATOM 881 O O . PHE A 1 119 ? 16.810 5.439 6.608 1.00 87.06 119 PHE A O 1
ATOM 888 N N . THR A 1 120 ? 15.068 6.808 6.219 1.00 81.81 120 THR A N 1
ATOM 889 C CA . THR A 1 120 ? 15.536 7.278 4.909 1.00 81.81 120 THR A CA 1
ATOM 890 C C . THR A 1 120 ? 16.863 8.030 5.027 1.00 81.81 120 THR A C 1
ATOM 892 O O . THR A 1 120 ? 17.769 7.797 4.233 1.00 81.81 120 THR A O 1
ATOM 895 N N . VAL A 1 121 ? 17.010 8.899 6.033 1.00 83.06 121 VAL A N 1
ATOM 896 C CA . VAL A 1 121 ? 18.252 9.655 6.277 1.00 83.06 121 VAL A CA 1
ATOM 897 C C . VAL A 1 121 ? 19.382 8.749 6.781 1.00 83.06 121 VAL A C 1
ATOM 899 O O . VAL A 1 121 ? 20.542 8.950 6.418 1.00 83.06 121 VAL A O 1
ATOM 902 N N . LEU A 1 122 ? 19.065 7.743 7.601 1.00 82.19 122 LEU A N 1
ATOM 903 C CA . LEU A 1 122 ? 20.052 6.786 8.109 1.00 82.19 122 LEU A CA 1
ATOM 904 C C . LEU A 1 122 ? 20.590 5.874 6.997 1.00 82.19 122 LEU A C 1
ATOM 906 O O . LEU A 1 122 ? 21.766 5.501 7.009 1.00 82.19 122 LEU A O 1
ATOM 910 N N . TYR A 1 123 ? 19.757 5.567 6.002 1.00 74.56 123 TYR A N 1
ATOM 911 C CA . TYR A 1 123 ? 20.143 4.823 4.810 1.00 74.56 123 TYR A CA 1
ATOM 912 C C . TYR A 1 123 ? 20.957 5.708 3.848 1.00 74.56 123 TYR A C 1
ATOM 914 O O . TYR A 1 123 ? 20.498 6.116 2.782 1.00 74.56 123 TYR A O 1
ATOM 922 N N . LYS A 1 124 ? 22.223 5.975 4.203 1.00 58.78 124 LYS A N 1
ATOM 923 C CA . LYS A 1 124 ? 23.221 6.725 3.404 1.00 58.78 124 LYS A CA 1
ATOM 924 C C . LYS A 1 124 ? 23.510 6.142 2.000 1.00 58.78 124 LYS A C 1
ATOM 926 O O . LYS A 1 124 ? 24.320 6.698 1.266 1.00 58.78 124 LYS A O 1
ATOM 931 N N . GLY A 1 125 ? 22.861 5.038 1.619 1.00 55.25 125 GLY A N 1
ATOM 932 C CA . GLY A 1 125 ? 23.071 4.277 0.385 1.00 55.25 125 GLY A CA 1
ATOM 933 C C . GLY A 1 125 ? 22.151 4.610 -0.798 1.00 55.25 125 GLY A C 1
ATOM 934 O O . GLY A 1 125 ? 22.152 3.853 -1.765 1.00 55.25 125 GLY A O 1
ATOM 935 N N . LEU A 1 126 ? 21.385 5.711 -0.796 1.00 55.94 126 LEU A N 1
ATOM 936 C CA . LEU A 1 126 ? 20.599 6.148 -1.971 1.00 55.94 126 LEU A CA 1
ATOM 937 C C . LEU A 1 126 ? 21.461 6.762 -3.103 1.00 55.94 126 LEU A C 1
ATOM 939 O O . LEU A 1 126 ? 21.082 7.754 -3.724 1.00 55.94 126 LEU A O 1
ATOM 943 N N . LEU A 1 127 ? 22.595 6.139 -3.445 1.00 47.03 127 LEU A N 1
ATOM 944 C CA . LEU A 1 127 ? 23.382 6.467 -4.647 1.00 47.03 127 LEU A CA 1
ATOM 945 C C . LEU A 1 127 ? 22.690 6.054 -5.961 1.00 47.03 127 LEU A C 1
ATOM 947 O O . LEU A 1 127 ? 23.265 6.208 -7.032 1.00 47.03 127 LEU A O 1
ATOM 951 N N . GLN A 1 128 ? 21.458 5.541 -5.906 1.00 49.41 128 GLN A N 1
ATOM 952 C CA . GLN A 1 128 ? 20.636 5.198 -7.073 1.00 49.41 128 GLN A CA 1
ATOM 953 C C . GLN A 1 128 ? 19.340 6.022 -7.105 1.00 49.41 128 GLN A C 1
ATOM 955 O O . GLN A 1 128 ? 18.280 5.511 -7.445 1.00 49.41 128 GLN A O 1
ATOM 960 N N . GLY A 1 129 ? 19.420 7.297 -6.714 1.00 52.97 129 GLY A N 1
ATOM 961 C CA . GLY A 1 129 ? 18.353 8.280 -6.886 1.00 52.97 129 GLY A CA 1
ATOM 962 C C . GLY A 1 129 ? 17.112 8.043 -6.001 1.00 52.97 129 GLY A C 1
ATOM 963 O O . GLY A 1 129 ? 16.435 7.027 -6.143 1.00 52.97 129 GLY A O 1
ATOM 964 N N . PRO A 1 130 ? 16.698 9.006 -5.154 1.00 51.66 130 PRO A N 1
ATOM 965 C CA . PRO A 1 130 ? 15.451 8.896 -4.376 1.00 51.66 130 PRO A CA 1
ATOM 966 C C . PRO A 1 130 ? 14.214 8.611 -5.251 1.00 51.66 130 PRO A C 1
ATOM 968 O O . PRO A 1 130 ? 13.271 7.953 -4.823 1.00 51.66 130 PRO A O 1
ATOM 971 N N . GLN A 1 131 ? 14.265 9.026 -6.515 1.00 50.44 131 GLN A N 1
ATOM 972 C CA . GLN A 1 131 ? 13.281 8.777 -7.564 1.00 50.44 131 GLN A CA 1
ATOM 973 C C . GLN A 1 131 ? 13.001 7.291 -7.868 1.00 50.44 131 GLN A C 1
ATOM 975 O O . GLN A 1 131 ? 11.850 6.953 -8.126 1.00 50.44 131 GLN A O 1
ATOM 980 N N . THR A 1 132 ? 13.972 6.380 -7.746 1.00 54.25 132 THR A N 1
ATOM 981 C CA . THR A 1 132 ? 13.751 4.940 -8.011 1.00 54.25 132 THR A CA 1
ATOM 982 C C . THR A 1 132 ? 12.940 4.260 -6.905 1.00 54.25 132 THR A C 1
ATOM 984 O O . THR A 1 132 ? 12.223 3.300 -7.161 1.00 54.25 132 THR A O 1
ATOM 987 N N . ILE A 1 133 ? 13.018 4.772 -5.674 1.00 52.28 133 ILE A N 1
ATOM 988 C CA . ILE A 1 133 ? 12.242 4.279 -4.526 1.00 52.28 133 ILE A CA 1
ATOM 989 C C . ILE A 1 133 ? 10.889 5.000 -4.434 1.00 52.28 133 ILE A C 1
ATOM 991 O O . ILE A 1 133 ? 9.881 4.367 -4.134 1.00 52.28 133 ILE A O 1
ATOM 995 N N . LEU A 1 134 ? 10.856 6.312 -4.704 1.00 52.88 134 LEU A N 1
ATOM 996 C CA . LEU A 1 134 ? 9.649 7.145 -4.589 1.00 52.88 134 LEU A CA 1
ATOM 997 C C . LEU A 1 134 ? 8.685 6.999 -5.772 1.00 52.88 134 LEU A C 1
ATOM 999 O O . LEU A 1 134 ? 7.477 7.020 -5.560 1.00 52.88 134 LEU A O 1
ATOM 1003 N N . PHE A 1 135 ? 9.194 6.848 -6.998 1.00 51.78 135 PHE A N 1
ATOM 1004 C CA . PHE A 1 135 ? 8.362 6.645 -8.190 1.00 51.78 135 PHE A CA 1
ATOM 1005 C C . PHE A 1 135 ? 8.346 5.189 -8.659 1.00 51.78 135 PHE A C 1
ATOM 1007 O O . PHE A 1 135 ? 7.452 4.799 -9.412 1.00 51.78 135 PHE A O 1
ATOM 1014 N N . GLY A 1 136 ? 9.314 4.371 -8.225 1.00 56.44 136 GLY A N 1
ATOM 1015 C CA . GLY A 1 136 ? 9.584 3.107 -8.902 1.00 56.44 136 GLY A CA 1
ATOM 1016 C C . GLY A 1 136 ? 10.022 3.355 -10.348 1.00 56.44 136 GLY A C 1
ATOM 1017 O O . GLY A 1 136 ? 9.923 4.458 -10.887 1.00 56.44 136 GLY A O 1
ATOM 1018 N N . THR A 1 137 ? 10.483 2.319 -11.039 1.00 62.38 137 THR A N 1
ATOM 1019 C CA . THR A 1 137 ? 10.554 2.411 -12.500 1.00 62.38 137 THR A CA 1
ATOM 1020 C C . THR A 1 137 ? 9.148 2.190 -13.064 1.00 62.38 137 THR A C 1
ATOM 1022 O O . THR A 1 137 ? 8.718 1.064 -13.293 1.00 62.38 137 THR A O 1
ATOM 1025 N N . PHE A 1 138 ? 8.379 3.266 -13.258 1.00 60.28 138 PHE A N 1
ATOM 1026 C CA . PHE A 1 138 ? 7.052 3.169 -13.889 1.00 60.28 138 PHE A CA 1
ATOM 1027 C C . PHE A 1 138 ? 7.148 2.568 -15.307 1.00 60.28 138 PHE A C 1
ATOM 1029 O O . PHE A 1 138 ? 6.268 1.836 -15.751 1.00 60.28 138 PHE A O 1
ATOM 1036 N N . LEU A 1 139 ? 8.277 2.816 -15.984 1.00 56.12 139 LEU A N 1
ATOM 1037 C CA . LEU A 1 139 ? 8.617 2.291 -17.310 1.00 56.12 139 LEU A CA 1
ATOM 1038 C C . LEU A 1 139 ? 9.129 0.838 -17.291 1.00 56.12 139 LEU A C 1
ATOM 1040 O O . LEU A 1 139 ? 9.175 0.199 -18.337 1.00 56.12 139 LEU A O 1
ATOM 1044 N N . GLY A 1 140 ? 9.521 0.297 -16.133 1.00 58.22 140 GLY A N 1
ATOM 1045 C CA . GLY A 1 140 ? 10.051 -1.068 -16.008 1.00 58.22 140 GLY A CA 1
ATOM 1046 C C . GLY A 1 140 ? 9.035 -2.089 -15.494 1.00 58.22 140 GLY A C 1
ATOM 1047 O O . GLY A 1 140 ? 9.431 -3.159 -15.033 1.00 58.22 140 GLY A O 1
ATOM 1048 N N . ILE A 1 141 ? 7.736 -1.775 -15.555 1.00 69.31 141 ILE A N 1
ATOM 1049 C CA . ILE A 1 141 ? 6.675 -2.721 -15.201 1.00 69.31 141 ILE A CA 1
ATOM 1050 C C . ILE A 1 141 ? 6.666 -3.881 -16.204 1.00 69.31 141 ILE A C 1
ATOM 1052 O O . ILE A 1 141 ? 6.394 -3.722 -17.398 1.00 69.31 141 ILE A O 1
ATOM 1056 N N . THR A 1 142 ? 6.944 -5.077 -15.692 1.00 77.38 142 THR A N 1
ATOM 1057 C CA . THR A 1 142 ? 6.931 -6.316 -16.481 1.00 77.38 142 THR A CA 1
ATOM 1058 C C . THR A 1 142 ? 5.512 -6.873 -16.616 1.00 77.38 142 THR A C 1
ATOM 1060 O O . THR A 1 142 ? 4.661 -6.676 -15.748 1.00 77.38 142 THR A O 1
ATOM 1063 N N . ALA A 1 143 ? 5.247 -7.640 -17.678 1.00 76.44 143 ALA A N 1
ATOM 1064 C CA . ALA A 1 143 ? 3.945 -8.287 -17.888 1.00 76.44 143 ALA A CA 1
ATOM 1065 C C . ALA A 1 143 ? 3.523 -9.207 -16.717 1.00 76.44 143 ALA A C 1
ATOM 1067 O O . ALA A 1 143 ? 2.336 -9.318 -16.399 1.00 76.44 143 ALA A O 1
ATOM 1068 N N . ALA A 1 144 ? 4.492 -9.817 -16.024 1.00 80.69 144 ALA A N 1
ATOM 1069 C CA . ALA A 1 144 ? 4.241 -10.612 -14.824 1.00 80.69 144 ALA A CA 1
ATOM 1070 C C . ALA A 1 144 ? 3.688 -9.756 -13.672 1.00 80.69 144 ALA A C 1
ATOM 1072 O O . ALA A 1 144 ? 2.702 -10.135 -13.041 1.00 80.69 144 ALA A O 1
ATOM 1073 N N . GLN A 1 145 ? 4.253 -8.566 -13.441 1.00 80.19 145 GLN A N 1
ATOM 1074 C CA . GLN A 1 145 ? 3.766 -7.637 -12.414 1.00 80.19 145 GLN A CA 1
ATOM 1075 C C . GLN A 1 145 ? 2.360 -7.119 -12.727 1.00 80.19 145 GLN A C 1
ATOM 1077 O O . GLN A 1 145 ? 1.544 -7.010 -11.816 1.00 80.19 145 GLN A O 1
ATOM 1082 N N . VAL A 1 146 ? 2.043 -6.872 -14.004 1.00 83.50 146 VAL A N 1
ATOM 1083 C CA . VAL A 1 146 ? 0.677 -6.505 -14.423 1.00 83.50 146 VAL A CA 1
ATOM 1084 C C . VAL A 1 146 ? -0.315 -7.620 -14.093 1.00 83.50 146 VAL A C 1
ATOM 1086 O O . VAL A 1 146 ? -1.413 -7.343 -13.619 1.00 83.50 146 VAL A O 1
ATOM 1089 N N . THR A 1 147 ? 0.070 -8.883 -14.292 1.00 85.25 147 THR A N 1
ATOM 1090 C CA . THR A 1 147 ? -0.795 -10.034 -13.986 1.00 85.25 147 THR A CA 1
ATOM 1091 C C . THR A 1 147 ? -1.016 -10.181 -12.481 1.00 85.25 147 THR A C 1
ATOM 1093 O O . THR A 1 147 ? -2.148 -10.365 -12.043 1.00 85.25 147 THR A O 1
ATOM 1096 N N . VAL A 1 148 ? 0.034 -10.021 -11.671 1.00 87.12 148 VAL A N 1
ATOM 1097 C CA . VAL A 1 148 ? -0.093 -10.008 -10.203 1.00 87.12 148 VAL A CA 1
ATOM 1098 C C . VAL A 1 148 ? -0.998 -8.862 -9.749 1.00 87.12 148 VAL A C 1
ATOM 1100 O O . VAL A 1 148 ? -1.891 -9.077 -8.933 1.00 87.12 148 VAL A O 1
ATOM 1103 N N . LEU A 1 149 ? -0.824 -7.665 -10.314 1.00 86.75 149 LEU A N 1
ATOM 1104 C CA . LEU A 1 149 ? -1.656 -6.502 -10.014 1.00 86.75 149 LEU A CA 1
ATOM 1105 C C . LEU A 1 149 ? -3.125 -6.735 -10.386 1.00 86.75 149 LEU A C 1
ATOM 1107 O O . LEU A 1 149 ? -4.010 -6.387 -9.607 1.00 86.75 149 LEU A O 1
ATOM 1111 N N . LEU A 1 150 ? -3.387 -7.357 -11.538 1.00 88.75 150 LEU A N 1
ATOM 1112 C CA . LEU A 1 150 ? -4.728 -7.761 -11.956 1.00 88.75 150 LEU A CA 1
ATOM 1113 C C . LEU A 1 150 ? -5.339 -8.751 -10.955 1.00 88.75 150 LEU A C 1
ATOM 1115 O O . LEU A 1 150 ? -6.462 -8.536 -10.509 1.00 88.75 150 LEU A O 1
ATOM 1119 N N . CYS A 1 151 ? -4.608 -9.802 -10.573 1.00 90.94 151 CYS A N 1
ATOM 1120 C CA . CYS A 1 151 ? -5.085 -10.810 -9.625 1.00 90.94 151 CYS A CA 1
ATOM 1121 C C . CYS A 1 151 ? -5.391 -10.204 -8.251 1.00 90.94 151 CYS A C 1
ATOM 1123 O O . CYS A 1 151 ? -6.462 -10.446 -7.698 1.00 90.94 151 CYS A O 1
ATOM 1125 N N . VAL A 1 152 ? -4.484 -9.384 -7.713 1.00 88.75 152 VAL A N 1
ATOM 1126 C CA . VAL A 1 152 ? -4.680 -8.714 -6.419 1.00 88.75 152 VAL A CA 1
ATOM 1127 C C . VAL A 1 152 ? -5.824 -7.703 -6.502 1.00 88.75 152 VAL A C 1
ATOM 1129 O O . VAL A 1 152 ? -6.683 -7.688 -5.626 1.00 88.75 152 VAL A O 1
ATOM 1132 N N . GLY A 1 153 ? -5.895 -6.899 -7.566 1.00 87.56 153 GLY A N 1
ATOM 1133 C CA . GLY A 1 153 ? -6.982 -5.942 -7.783 1.00 87.56 153 GLY A CA 1
ATOM 1134 C C . GLY A 1 153 ? -8.348 -6.621 -7.896 1.00 87.56 153 GLY A C 1
ATOM 1135 O O . GLY A 1 153 ? -9.302 -6.202 -7.242 1.00 87.56 153 GLY A O 1
ATOM 1136 N N . ALA A 1 154 ? -8.434 -7.714 -8.657 1.00 89.50 154 ALA A N 1
ATOM 1137 C CA . ALA A 1 154 ? -9.643 -8.523 -8.772 1.00 89.50 154 ALA A CA 1
ATOM 1138 C C . ALA A 1 154 ? -10.030 -9.165 -7.431 1.00 89.50 154 ALA A C 1
ATOM 1140 O O . ALA A 1 154 ? -11.201 -9.128 -7.061 1.00 89.50 154 ALA A O 1
ATOM 1141 N N . ALA A 1 155 ? -9.062 -9.691 -6.674 1.00 90.38 155 ALA A N 1
ATOM 1142 C CA . ALA A 1 155 ? -9.303 -10.245 -5.344 1.00 90.38 155 ALA A CA 1
ATOM 1143 C C . ALA A 1 155 ? -9.839 -9.179 -4.374 1.00 90.38 155 ALA A C 1
ATOM 1145 O O . ALA A 1 155 ? -10.833 -9.420 -3.692 1.00 90.38 155 ALA A O 1
ATOM 1146 N N . VAL A 1 156 ? -9.243 -7.981 -4.356 1.00 87.94 156 VAL A N 1
ATOM 1147 C CA . VAL A 1 156 ? -9.719 -6.856 -3.537 1.00 87.94 156 VAL A CA 1
ATOM 1148 C C . VAL A 1 156 ? -11.144 -6.470 -3.928 1.00 87.94 156 VAL A C 1
ATOM 1150 O O . VAL A 1 156 ? -11.991 -6.349 -3.047 1.00 87.94 156 VAL A O 1
ATOM 1153 N N . LEU A 1 157 ? -11.445 -6.333 -5.223 1.00 86.62 157 LEU A N 1
ATOM 1154 C CA . LEU A 1 157 ? -12.799 -6.024 -5.697 1.00 86.62 157 LEU A CA 1
ATOM 1155 C C . LEU A 1 157 ? -13.807 -7.126 -5.349 1.00 86.62 157 LEU A C 1
ATOM 1157 O O . LEU A 1 157 ? -14.924 -6.810 -4.946 1.00 86.62 157 LEU A O 1
ATOM 1161 N N . ALA A 1 158 ? -13.427 -8.400 -5.456 1.00 86.12 158 ALA A N 1
ATOM 1162 C CA . ALA A 1 158 ? -14.282 -9.529 -5.099 1.00 86.12 158 ALA A CA 1
ATOM 1163 C C . ALA A 1 158 ?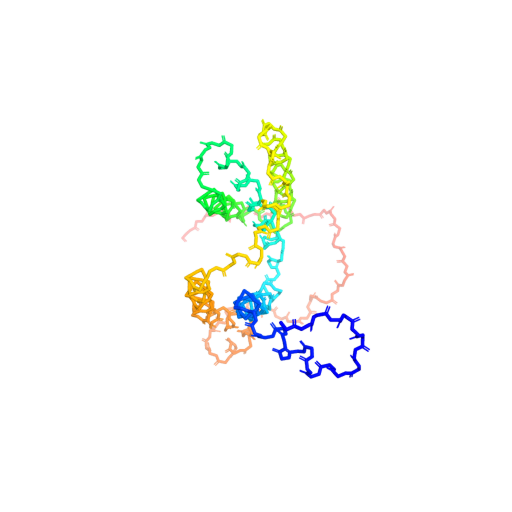 -14.601 -9.544 -3.597 1.00 86.12 158 ALA A C 1
ATOM 1165 O O . ALA A 1 158 ? -15.767 -9.650 -3.213 1.00 86.12 158 ALA A O 1
ATOM 1166 N N . VAL A 1 159 ? -13.585 -9.359 -2.749 1.00 85.50 159 VAL A N 1
ATOM 1167 C CA . VAL A 1 159 ? -13.754 -9.228 -1.294 1.00 85.50 159 VAL A CA 1
ATOM 1168 C C . VAL A 1 159 ? -14.650 -8.032 -0.972 1.00 85.50 159 VAL A C 1
ATOM 1170 O O . VAL A 1 159 ? -15.582 -8.154 -0.176 1.00 85.50 159 VAL A O 1
ATOM 1173 N N . LEU A 1 160 ? -14.429 -6.893 -1.632 1.00 81.50 160 LEU A N 1
ATOM 1174 C CA . LEU A 1 160 ? -15.228 -5.689 -1.426 1.00 81.50 160 LEU A CA 1
ATOM 1175 C C . LEU A 1 160 ? -16.669 -5.849 -1.921 1.00 81.50 160 LEU A C 1
ATOM 1177 O O . LEU A 1 160 ? -17.570 -5.299 -1.304 1.00 81.50 160 LEU A O 1
ATOM 1181 N N . ALA A 1 161 ? -16.918 -6.615 -2.983 1.00 80.31 161 ALA A N 1
ATOM 1182 C CA . ALA A 1 161 ? -18.266 -6.927 -3.455 1.00 80.31 161 ALA A CA 1
ATOM 1183 C C . ALA A 1 161 ? -18.995 -7.887 -2.500 1.00 80.31 161 ALA A C 1
ATOM 1185 O O . ALA A 1 161 ? -20.183 -7.699 -2.218 1.00 80.31 161 ALA A O 1
ATOM 1186 N N . PHE A 1 162 ? -18.281 -8.881 -1.959 1.00 79.94 162 PHE A N 1
ATOM 1187 C CA . PHE A 1 162 ? -18.828 -9.845 -1.004 1.00 79.94 162 PHE A CA 1
ATOM 1188 C C . PHE A 1 162 ? -19.201 -9.178 0.322 1.00 79.94 162 PHE A C 1
ATOM 1190 O O . PHE A 1 162 ? -20.309 -9.352 0.822 1.00 79.94 162 PHE A O 1
ATOM 1197 N N . ILE A 1 163 ? -18.297 -8.354 0.853 1.00 76.31 163 ILE A N 1
ATOM 1198 C CA . ILE A 1 163 ? -18.497 -7.575 2.077 1.00 76.31 163 ILE A CA 1
ATOM 1199 C C . ILE A 1 163 ? -19.444 -6.390 1.818 1.00 76.31 163 ILE A C 1
ATOM 1201 O O . ILE A 1 163 ? -20.263 -6.039 2.661 1.00 76.31 163 ILE A O 1
ATOM 1205 N N . GLY A 1 164 ? -19.383 -5.778 0.639 1.00 64.88 164 GLY A N 1
ATOM 1206 C CA . GLY A 1 164 ? -20.158 -4.595 0.274 1.00 64.88 164 GLY A CA 1
ATOM 1207 C C . GLY A 1 164 ? -21.664 -4.831 0.282 1.00 64.88 164 GLY A C 1
ATOM 1208 O O . GLY A 1 164 ? -22.393 -3.927 0.675 1.00 64.88 164 GLY A O 1
ATOM 1209 N N . ARG A 1 165 ? -22.138 -6.038 -0.066 1.00 64.06 165 ARG A N 1
ATOM 1210 C CA . ARG A 1 165 ? -23.567 -6.400 -0.013 1.00 64.06 165 ARG A CA 1
ATOM 1211 C C . ARG A 1 165 ? -24.176 -6.275 1.393 1.00 64.06 165 ARG A C 1
ATOM 1213 O O . ARG A 1 165 ? -25.041 -5.418 1.557 1.00 64.06 165 ARG A O 1
ATOM 1220 N N . PRO A 1 166 ? -23.749 -7.038 2.417 1.00 60.44 166 PRO A N 1
ATOM 1221 C CA . PRO A 1 166 ? -24.309 -6.920 3.768 1.00 60.44 166 PRO A CA 1
ATOM 1222 C C . PRO A 1 166 ? -24.102 -5.520 4.365 1.00 60.44 166 PRO A C 1
ATOM 1224 O O . PRO A 1 166 ? -24.928 -5.037 5.137 1.00 60.44 166 PRO A O 1
ATOM 1227 N N . LEU A 1 167 ? -23.034 -4.827 3.959 1.00 55.53 167 LEU A N 1
ATOM 1228 C CA . LEU A 1 167 ? -22.702 -3.492 4.443 1.00 55.53 167 LEU A CA 1
ATOM 1229 C C . LEU A 1 167 ? -23.549 -2.375 3.800 1.00 55.53 167 LEU A C 1
ATOM 1231 O O . LEU A 1 167 ? -23.861 -1.402 4.486 1.00 55.53 167 LEU A O 1
ATOM 1235 N N . LEU A 1 168 ? -23.946 -2.501 2.530 1.00 56.31 168 LEU A N 1
ATOM 1236 C CA . LEU A 1 168 ? -24.914 -1.611 1.874 1.00 56.31 168 LEU A CA 1
ATOM 1237 C C . LEU A 1 168 ? -26.318 -1.818 2.444 1.00 56.31 168 LEU A C 1
ATOM 1239 O O . LEU A 1 168 ? -26.979 -0.829 2.747 1.00 56.31 168 LEU A O 1
ATOM 1243 N N . PHE A 1 169 ? -26.735 -3.067 2.679 1.00 51.50 169 PHE A N 1
ATOM 1244 C CA . PHE A 1 169 ? -28.034 -3.365 3.295 1.00 51.50 169 PHE A CA 1
ATOM 1245 C C . PHE A 1 169 ? -28.156 -2.794 4.717 1.00 51.50 169 PHE A C 1
ATOM 1247 O O . PHE A 1 169 ? -29.191 -2.236 5.060 1.00 51.50 169 PHE A O 1
ATOM 1254 N N . ALA A 1 170 ? -27.084 -2.818 5.514 1.00 53.81 170 ALA A N 1
ATOM 1255 C CA . ALA A 1 170 ? -27.080 -2.197 6.842 1.00 53.81 170 ALA A CA 1
ATOM 1256 C C . ALA A 1 170 ? -27.073 -0.650 6.822 1.00 53.81 170 ALA A C 1
ATOM 1258 O O . ALA A 1 170 ? -27.456 -0.025 7.807 1.00 53.81 170 ALA A O 1
ATOM 1259 N N . SER A 1 171 ? -26.622 -0.023 5.726 1.00 47.44 171 SER A N 1
ATOM 1260 C CA . SER A 1 171 ? -26.448 1.442 5.635 1.00 47.44 171 SER A CA 1
ATOM 1261 C C . SER A 1 171 ? -27.600 2.143 4.913 1.00 47.44 171 SER A C 1
ATOM 1263 O O . SER A 1 171 ? -27.970 3.260 5.270 1.00 47.44 171 SER A O 1
ATOM 1265 N N . VAL A 1 172 ? -28.147 1.508 3.874 1.00 49.41 172 VAL A N 1
ATOM 1266 C 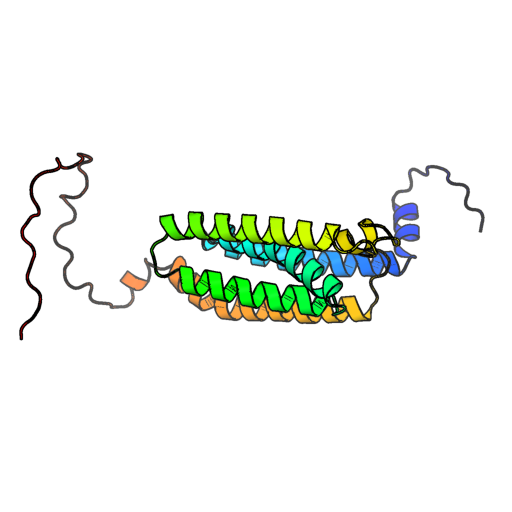CA . VAL A 1 172 ? -29.257 2.039 3.070 1.00 49.41 172 VAL A CA 1
ATOM 1267 C C . VAL A 1 172 ? -30.594 1.787 3.760 1.00 49.41 172 VAL A C 1
ATOM 1269 O O . VAL A 1 172 ? -31.538 2.536 3.515 1.00 49.41 172 VAL A O 1
ATOM 1272 N N . ASP A 1 173 ? -30.666 0.807 4.671 1.00 47.66 173 ASP A N 1
ATOM 1273 C CA . ASP A 1 173 ? -31.948 0.319 5.156 1.00 47.66 173 ASP A CA 1
ATOM 1274 C C . ASP A 1 173 ? -32.218 0.338 6.670 1.00 47.66 173 ASP A C 1
ATOM 1276 O O . ASP A 1 173 ? -32.500 -0.685 7.289 1.00 47.66 173 ASP A O 1
ATOM 1280 N N . PRO A 1 174 ? -32.305 1.529 7.289 1.00 50.62 174 PRO A N 1
ATOM 1281 C CA . PRO A 1 174 ? -33.142 1.706 8.471 1.00 50.62 174 PRO A CA 1
ATOM 1282 C C . PRO A 1 174 ? -34.652 1.693 8.145 1.00 50.62 174 PRO A C 1
ATOM 1284 O O . PRO A 1 174 ? -35.458 1.733 9.072 1.00 50.62 174 PRO A O 1
ATOM 1287 N N . ARG A 1 175 ? -35.071 1.712 6.861 1.00 45.34 175 ARG A N 1
ATOM 1288 C CA . ARG A 1 175 ? -36.482 1.923 6.460 1.00 45.34 175 ARG A CA 1
ATOM 1289 C C . ARG A 1 175 ? -37.243 0.646 6.075 1.00 45.34 175 ARG A C 1
ATOM 1291 O O . ARG A 1 175 ? -38.435 0.578 6.351 1.00 45.34 175 ARG A O 1
ATOM 1298 N N . VAL A 1 176 ? -36.596 -0.390 5.557 1.00 47.06 176 VAL A N 1
ATOM 1299 C CA . VAL A 1 176 ? -37.164 -1.737 5.349 1.00 47.06 176 VAL A CA 1
ATOM 1300 C C . VAL A 1 176 ? -37.141 -2.535 6.652 1.00 47.06 176 VAL A C 1
ATOM 1302 O O . VAL A 1 176 ? -37.969 -3.423 6.832 1.00 47.06 176 VAL A O 1
ATOM 1305 N N . ALA A 1 177 ? -36.331 -2.135 7.641 1.00 39.16 177 ALA A N 1
ATOM 1306 C CA . ALA A 1 177 ? -36.458 -2.626 9.016 1.00 39.16 177 ALA A CA 1
ATOM 1307 C C . ALA A 1 177 ? -37.832 -2.306 9.650 1.00 39.16 177 ALA A C 1
ATOM 1309 O O . ALA A 1 177 ? -38.257 -3.008 10.562 1.00 39.16 177 ALA A O 1
ATOM 1310 N N . ALA A 1 178 ? -38.567 -1.307 9.140 1.00 47.88 178 ALA A N 1
ATOM 1311 C CA . ALA A 1 178 ? -39.954 -1.058 9.543 1.00 47.88 178 ALA A CA 1
ATOM 1312 C C . ALA A 1 178 ? -40.972 -1.976 8.832 1.00 47.88 178 ALA A C 1
ATOM 1314 O O . ALA A 1 178 ? -42.106 -2.094 9.288 1.00 47.88 178 ALA A O 1
ATOM 1315 N N . GLY A 1 179 ? -40.587 -2.623 7.726 1.00 46.41 179 GLY A N 1
ATOM 1316 C CA . GLY A 1 179 ? -41.433 -3.565 6.985 1.00 46.41 179 GLY A CA 1
ATOM 1317 C C . GLY A 1 179 ? -41.252 -5.021 7.413 1.00 46.41 179 GLY A C 1
ATOM 1318 O O . GLY A 1 179 ? -42.177 -5.818 7.282 1.00 46.41 179 GLY A O 1
ATOM 1319 N N . VAL A 1 180 ? -40.092 -5.374 7.975 1.00 49.06 180 VAL A N 1
ATOM 1320 C CA . VAL A 1 180 ? -39.806 -6.730 8.460 1.00 49.06 180 VAL A CA 1
ATOM 1321 C C . VAL A 1 180 ? -39.860 -6.763 9.985 1.00 49.06 180 VAL A C 1
ATOM 1323 O O . VAL A 1 180 ? -38.838 -6.859 10.646 1.00 49.06 180 VAL A O 1
ATOM 1326 N N . GLY A 1 181 ? -41.070 -6.646 10.536 1.00 41.38 181 GLY A N 1
ATOM 1327 C CA . GLY A 1 181 ? -41.519 -7.335 11.757 1.00 41.38 181 GLY A CA 1
ATOM 1328 C C . GLY A 1 181 ? -40.693 -7.273 13.050 1.00 41.38 181 GLY A C 1
ATOM 1329 O O . GLY A 1 181 ? -41.017 -8.014 13.980 1.00 41.38 181 GLY A O 1
ATOM 1330 N N . PHE A 1 182 ? -39.672 -6.430 13.181 1.00 34.41 182 PHE A N 1
ATOM 1331 C CA . PHE A 1 182 ? -39.030 -6.212 14.468 1.00 34.41 182 PHE A CA 1
ATOM 1332 C C . PHE A 1 182 ? -39.914 -5.278 15.281 1.00 34.41 182 PHE A C 1
ATOM 1334 O O . PHE A 1 182 ? -40.049 -4.090 14.992 1.00 34.41 182 PHE A O 1
ATOM 1341 N N . ARG A 1 183 ? -40.548 -5.851 16.308 1.00 35.88 183 ARG A N 1
ATOM 1342 C CA . ARG A 1 183 ? -41.157 -5.110 17.409 1.00 35.88 183 ARG A CA 1
ATOM 1343 C C . ARG A 1 183 ? -40.111 -4.141 17.960 1.00 35.88 183 ARG A C 1
ATOM 1345 O O . ARG A 1 183 ? -39.263 -4.533 18.756 1.00 35.88 183 ARG A O 1
ATOM 1352 N N . CYS A 1 184 ? -40.185 -2.875 17.556 1.00 37.72 184 CYS A N 1
ATOM 1353 C CA . CYS A 1 184 ? -39.734 -1.792 18.412 1.00 37.72 184 CYS A CA 1
ATOM 1354 C C . CYS A 1 184 ? -40.578 -1.893 19.679 1.00 37.72 184 CYS A C 1
ATOM 1356 O O . CYS A 1 184 ? -41.753 -1.528 19.673 1.00 37.72 184 CYS A O 1
ATOM 1358 N N . GLY A 1 185 ? -39.989 -2.448 20.737 1.00 40.44 185 GLY A N 1
ATOM 1359 C CA . GLY A 1 185 ? -40.450 -2.172 22.084 1.00 40.44 185 GLY A CA 1
ATOM 1360 C C . GLY A 1 185 ? -40.424 -0.660 22.269 1.00 40.44 185 GLY A C 1
ATOM 1361 O O . GLY A 1 185 ? -39.367 -0.042 22.175 1.00 40.44 185 GLY A O 1
ATOM 1362 N N . ASP A 1 186 ? -41.619 -0.100 22.409 1.00 42.34 186 ASP A N 1
ATOM 1363 C CA . ASP A 1 186 ? -41.942 1.171 23.044 1.00 42.34 186 ASP A CA 1
ATOM 1364 C C . ASP A 1 186 ? -41.027 2.363 22.732 1.00 42.34 186 ASP A C 1
ATOM 1366 O O . ASP A 1 186 ? -40.049 2.655 23.418 1.00 42.34 186 ASP A O 1
ATOM 1370 N N . CYS A 1 187 ? -41.443 3.151 21.739 1.00 35.78 187 CYS A N 1
ATOM 1371 C CA . CYS A 1 187 ? -41.048 4.551 21.634 1.00 35.78 187 CYS A CA 1
ATOM 1372 C C . CYS A 1 187 ? -42.182 5.422 22.209 1.00 35.78 187 CYS A C 1
ATOM 1374 O O . CYS A 1 187 ? -43.245 5.514 21.584 1.00 35.78 187 CYS A O 1
ATOM 1376 N N . PRO A 1 188 ? -42.006 6.077 23.373 1.00 42.88 188 PRO A N 1
ATOM 1377 C CA . PRO A 1 188 ? -42.985 7.027 23.875 1.00 42.88 188 PRO A CA 1
ATOM 1378 C C . PRO A 1 188 ? -42.948 8.302 23.023 1.00 42.88 188 PRO A C 1
ATOM 1380 O O . PRO A 1 188 ? -41.925 8.975 22.924 1.00 42.88 188 PRO A O 1
ATOM 1383 N N . SER A 1 189 ? -44.090 8.597 22.402 1.00 42.22 189 SER A N 1
ATOM 1384 C CA . SER A 1 189 ? -44.556 9.873 21.838 1.00 42.22 189 SER A CA 1
ATOM 1385 C C . SER A 1 189 ? -43.519 10.886 21.310 1.00 42.22 189 SER A C 1
ATOM 1387 O O . SER A 1 189 ? -42.818 11.594 22.032 1.00 42.22 189 SER A O 1
ATOM 1389 N N . ARG A 1 190 ? -43.600 11.063 19.993 1.00 43.47 190 ARG A N 1
ATOM 1390 C CA . ARG A 1 190 ? -42.858 11.919 19.059 1.00 43.47 190 ARG A CA 1
ATOM 1391 C C . ARG A 1 190 ? -43.045 13.447 19.219 1.00 43.47 190 ARG A C 1
ATOM 1393 O O . ARG A 1 190 ? -42.952 14.154 18.221 1.00 43.47 190 ARG A O 1
ATOM 1400 N N . SER A 1 191 ? -43.321 13.980 20.413 1.00 40.44 191 SER A N 1
ATOM 1401 C CA . SER A 1 191 ? -43.685 15.407 20.584 1.00 40.44 191 SER A CA 1
ATOM 1402 C C . SER A 1 191 ? -42.747 16.262 21.450 1.00 40.44 191 SER A C 1
ATOM 1404 O O . SER A 1 191 ? -42.860 17.482 21.404 1.00 40.44 191 SER A O 1
ATOM 1406 N N . SER A 1 192 ? -41.786 15.695 22.191 1.00 43.47 192 SER A N 1
ATOM 1407 C CA . SER A 1 192 ? -40.983 16.469 23.166 1.00 43.47 192 SER A CA 1
ATOM 1408 C C . SER A 1 192 ? -39.526 16.758 22.771 1.00 43.47 192 SER A C 1
ATOM 1410 O O . SER A 1 192 ? -38.848 17.519 23.459 1.00 43.47 192 SER A O 1
ATOM 1412 N N . CYS A 1 193 ? -39.025 16.223 21.652 1.00 40.62 193 CYS A N 1
ATOM 1413 C CA . CYS A 1 193 ? 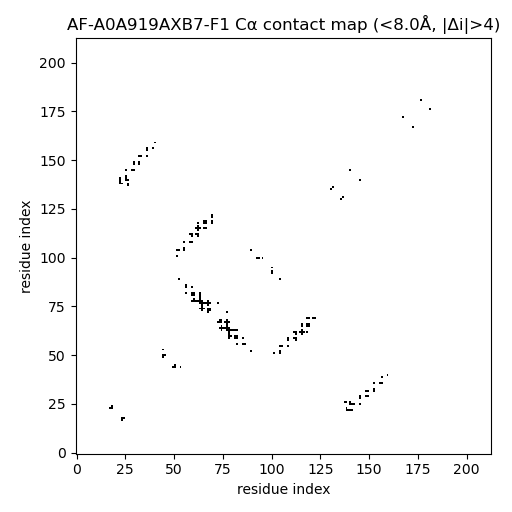-37.595 16.301 21.304 1.00 40.62 193 CYS A CA 1
ATOM 1414 C C . CYS A 1 193 ? -37.238 17.368 20.248 1.00 40.62 193 CYS A C 1
ATOM 1416 O O . CYS A 1 193 ? -36.151 17.334 19.675 1.00 40.62 193 CYS A O 1
ATOM 1418 N N . TRP A 1 194 ? -38.142 18.322 19.994 1.00 35.59 194 TRP A N 1
ATOM 1419 C CA . TRP A 1 194 ? -37.937 19.459 19.084 1.00 35.59 194 TRP A CA 1
ATOM 1420 C C . TRP A 1 194 ? -37.987 20.796 19.841 1.00 35.59 194 TRP A C 1
ATOM 1422 O O . TRP A 1 194 ? -38.698 21.724 19.473 1.00 35.59 194 TRP A O 1
ATOM 1432 N N . SER A 1 195 ? -37.235 20.909 20.941 1.00 39.78 195 SER A N 1
ATOM 1433 C CA . SER A 1 195 ? -36.946 22.218 21.536 1.00 39.78 195 SER A CA 1
ATOM 1434 C C . SER A 1 195 ? -35.439 22.368 21.741 1.00 39.78 195 SER A C 1
ATOM 1436 O O . SER A 1 195 ? -34.827 21.734 22.599 1.00 39.78 195 SER A O 1
ATOM 1438 N N . GLY A 1 196 ? -34.826 23.184 20.882 1.00 44.44 196 GLY A N 1
ATOM 1439 C CA . GLY A 1 196 ? -33.415 23.556 20.912 1.00 44.44 196 GLY A CA 1
ATOM 1440 C C . GLY A 1 196 ? -33.069 24.462 22.094 1.00 44.44 196 GLY A C 1
ATOM 1441 O O . GLY A 1 196 ? -32.666 25.606 21.901 1.00 44.44 196 GLY A O 1
ATOM 1442 N N . ARG A 1 197 ? -33.196 23.958 23.325 1.00 40.06 197 ARG A N 1
ATOM 1443 C CA . ARG A 1 197 ? -32.628 24.590 24.523 1.00 40.06 197 ARG A CA 1
ATOM 1444 C C . ARG A 1 197 ? -31.596 23.660 25.143 1.00 40.06 197 ARG A C 1
ATOM 1446 O O . ARG A 1 197 ? -31.904 22.536 25.525 1.00 40.06 197 ARG A O 1
ATOM 1453 N N . ARG A 1 198 ? -30.357 24.147 25.258 1.00 41.88 198 ARG A N 1
ATOM 1454 C CA . ARG A 1 198 ? -29.317 23.507 26.071 1.00 41.88 198 ARG A CA 1
ATOM 1455 C C . ARG A 1 198 ? -29.831 23.403 27.518 1.00 41.88 198 ARG A C 1
ATOM 1457 O O . ARG A 1 198 ? -30.182 24.444 28.076 1.00 41.88 198 ARG A O 1
ATOM 1464 N N . PRO A 1 199 ? -29.879 22.214 28.142 1.00 43.78 199 PRO A N 1
ATOM 1465 C CA . PRO A 1 199 ? -30.254 22.113 29.545 1.00 43.78 199 PRO A CA 1
ATOM 1466 C C . PRO A 1 199 ? -29.141 22.701 30.435 1.00 43.78 199 PRO A C 1
ATOM 1468 O O . PRO A 1 199 ? -27.955 22.486 30.159 1.00 43.78 199 PRO A O 1
ATOM 1471 N N . PRO A 1 200 ? -29.484 23.450 31.498 1.00 43.69 200 PRO A N 1
ATOM 1472 C CA . PRO A 1 200 ? -28.502 23.970 32.439 1.00 43.69 200 PRO A CA 1
ATOM 1473 C C . PRO A 1 200 ? -27.802 22.837 33.206 1.00 43.69 200 PRO A C 1
ATOM 1475 O O . PRO A 1 200 ? -28.412 21.858 33.636 1.00 43.69 200 PRO A O 1
ATOM 1478 N N . ARG A 1 201 ? -26.486 22.999 33.399 1.00 48.78 201 ARG A N 1
ATOM 1479 C CA . ARG A 1 201 ? -25.625 22.158 34.243 1.00 48.78 201 ARG A CA 1
ATOM 1480 C C . ARG A 1 201 ? -26.058 22.262 35.710 1.00 48.78 201 ARG A C 1
ATOM 1482 O O . ARG A 1 201 ? -25.491 23.069 36.436 1.00 48.78 201 ARG A O 1
ATOM 1489 N N . ARG A 1 202 ? -27.045 21.481 36.153 1.00 50.56 202 ARG A N 1
ATOM 1490 C CA . ARG A 1 202 ? -27.280 21.104 37.566 1.00 50.56 202 ARG A CA 1
ATOM 1491 C C . ARG A 1 202 ? -28.542 20.247 37.646 1.00 50.56 202 ARG A C 1
ATOM 1493 O O . ARG A 1 202 ? -29.631 20.793 37.696 1.00 50.56 202 ARG A O 1
ATOM 1500 N N . ALA A 1 203 ? -28.362 18.924 37.621 1.00 49.47 203 ALA A N 1
ATOM 1501 C CA . ALA A 1 203 ? -29.229 17.888 38.213 1.00 49.47 203 ALA A CA 1
ATOM 1502 C C . ALA A 1 203 ? -29.112 16.578 37.417 1.00 49.47 203 ALA A C 1
ATOM 1504 O O . ALA A 1 203 ? -29.921 16.288 36.544 1.00 49.47 203 ALA A O 1
ATOM 1505 N N . ARG A 1 204 ? -28.098 15.764 37.724 1.00 41.16 204 ARG A N 1
ATOM 1506 C CA . ARG A 1 204 ? -28.130 14.308 37.487 1.00 41.16 204 ARG A CA 1
ATOM 1507 C C . ARG A 1 204 ? -27.091 13.623 38.377 1.00 41.16 204 ARG A C 1
ATOM 1509 O O . ARG A 1 204 ? -26.166 12.971 37.923 1.00 41.16 204 ARG A O 1
ATOM 1516 N N . SER A 1 205 ? -27.241 13.831 39.684 1.00 43.62 205 SER A N 1
ATOM 1517 C CA . SER A 1 205 ? -26.482 13.144 40.736 1.00 43.62 205 SER A CA 1
ATOM 1518 C C . SER A 1 205 ? -27.171 11.869 41.245 1.00 43.62 205 SER A C 1
ATOM 1520 O O . SER A 1 205 ? -26.743 11.312 42.250 1.00 43.62 205 SER A O 1
ATOM 1522 N N . ARG A 1 206 ? -28.222 11.363 40.583 1.00 46.50 206 ARG A N 1
ATOM 1523 C CA . ARG A 1 206 ? -28.890 10.113 40.981 1.00 46.50 206 ARG A CA 1
ATOM 1524 C C . ARG A 1 206 ? -29.395 9.328 39.774 1.00 46.50 206 ARG A C 1
ATOM 1526 O O . ARG A 1 206 ? -30.496 9.553 39.296 1.00 46.50 206 ARG A O 1
ATOM 1533 N N . ALA A 1 207 ? -28.565 8.404 39.312 1.00 35.75 207 ALA A N 1
ATOM 1534 C CA . ALA A 1 207 ? -28.991 7.173 38.650 1.00 35.75 207 ALA A CA 1
ATOM 1535 C C . ALA A 1 207 ? -27.914 6.104 38.901 1.00 35.75 207 ALA A C 1
ATOM 1537 O O . ALA A 1 207 ? -27.279 5.590 37.988 1.00 35.75 207 ALA A O 1
ATOM 1538 N N . ARG A 1 208 ? -27.662 5.830 40.189 1.00 40.75 208 ARG A N 1
ATOM 1539 C CA . ARG A 1 208 ? -27.208 4.508 40.625 1.00 40.75 208 ARG A CA 1
ATOM 1540 C C . ARG A 1 208 ? -28.462 3.645 40.688 1.00 40.75 208 ARG A C 1
ATOM 1542 O O . ARG A 1 208 ? -29.339 3.960 41.482 1.00 40.75 208 ARG A O 1
ATOM 1549 N N . CYS A 1 209 ? -28.531 2.615 39.863 1.00 32.22 209 CYS A N 1
ATOM 1550 C CA . CYS A 1 209 ? -29.182 1.340 40.168 1.00 32.22 209 CYS A CA 1
ATOM 1551 C C . CYS A 1 209 ? -28.623 0.329 39.169 1.00 32.22 209 CYS A C 1
ATOM 1553 O O . CYS A 1 209 ? -29.183 0.054 38.115 1.00 32.22 209 CYS A O 1
ATOM 1555 N N . TRP A 1 210 ? -27.416 -0.114 39.502 1.00 32.31 210 TRP A N 1
ATOM 1556 C CA . TRP A 1 210 ? -26.916 -1.438 39.178 1.00 32.31 210 TRP A CA 1
ATOM 1557 C C . TRP A 1 210 ? -27.785 -2.491 39.887 1.00 32.31 210 TRP A C 1
ATOM 1559 O O . TRP A 1 210 ? -28.233 -2.247 41.004 1.00 32.31 210 TRP A O 1
ATOM 1569 N N . SER A 1 211 ? -27.922 -3.651 39.240 1.00 37.84 211 SER A N 1
ATOM 1570 C CA . SER A 1 211 ? -28.125 -4.989 39.821 1.00 37.84 211 SER A CA 1
ATOM 1571 C C . SER A 1 211 ? -29.299 -5.220 40.788 1.00 37.84 211 SER A C 1
ATOM 1573 O O . SER A 1 211 ? -29.234 -4.838 41.954 1.00 37.84 211 SER A O 1
ATOM 1575 N N . SER A 1 212 ? -30.303 -5.984 40.350 1.00 38.50 212 SER A N 1
ATOM 1576 C CA . SER A 1 212 ? -30.744 -7.252 40.976 1.00 38.50 212 SER A CA 1
ATOM 1577 C C . SER A 1 212 ? -32.141 -7.637 40.486 1.00 38.50 212 SER A C 1
ATOM 1579 O O . SER A 1 212 ? -33.095 -6.897 40.720 1.00 38.50 212 SER A O 1
ATOM 1581 N N . SER A 1 213 ? -32.233 -8.785 39.808 1.00 40.66 213 SER A N 1
ATOM 1582 C CA . SER A 1 213 ? -33.299 -9.811 39.821 1.00 40.66 213 SER A CA 1
ATOM 1583 C C . SER A 1 213 ? -33.227 -10.613 38.529 1.00 40.66 213 SER A C 1
ATOM 1585 O O . SER A 1 213 ? -33.334 -9.983 37.454 1.00 40.66 213 SER A O 1
#

Radius of gyration: 26.55 Å; Cα contacts (8 Å, |Δi|>4): 111; chains: 1; bounding box: 68×35×81 Å

Foldseek 3Di:
DDDDPDPDPPPVVVVVVQVVQPLSVLLVLLVVLVVVLCVLVVVVCVLVVVVLVVVLLVLLLQLQLLVCVLVVHHSVVSSVVRSVVLVVVLVVLPPPDDPVSSVVSVVVSVVSNVNSVVSVVVPPPVPVDPCCVVVNPSSPDDPVNSVVSNVVSVVSVVVCVVVVVVVCCVRVDPPCVVVPDDPPDDDPDPDDPPDPDDDDPDDDPDDDDDDDD

Solvent-accessible surface area (backbone atoms only — not comparable to full-atom values): 12714 Å² total; per-residue (Å²): 130,92,82,74,89,67,91,63,91,50,62,66,60,55,50,52,60,53,61,69,39,67,39,52,50,43,41,51,53,44,48,53,53,51,51,56,47,49,54,54,52,51,54,54,33,58,77,66,72,43,51,67,64,54,52,38,47,61,57,38,28,55,23,18,22,33,46,19,47,66,71,72,42,59,44,69,59,19,21,54,53,40,34,52,52,50,50,50,53,54,57,67,52,57,80,77,45,78,73,59,39,54,54,54,53,49,54,51,42,54,52,41,42,53,49,17,52,51,35,49,67,68,44,81,74,62,86,69,47,69,58,50,77,74,62,42,62,62,68,67,53,46,76,66,56,44,50,51,50,48,53,52,47,50,50,51,52,50,52,48,54,65,53,41,50,66,53,45,54,68,67,78,38,79,66,58,50,74,72,60,81,64,79,75,79,79,80,85,71,100,78,77,88,85,64,101,65,87,79,75,99,78,88,83,92,76,84,86,78,77,88,90,134

Sequence (213 aa):
MPADPHWSWNLVADLQQMWSYPFMVNAFRAGAIVAVVSAVVGWFVVLRRQTFAAHTVSAVAFPGAAGAVLLGAGAVSGYFTLCIIAALILAALRDTGDRENSALTGTVQAFLLACGYLFTVLYKGLLQGPQTILFGTFLGITAAQVTVLLCVGAAVLAVLAFIGRPLLFASVDPRVAAGVGFRCGDCPSRSSCWSGRRPPRRARSRARCWSSS